Protein AF-A0A9E2H3A3-F1 (afdb_monomer_lite)

Radius of gyration: 26.62 Å; chains: 1; bounding box: 70×43×97 Å

Structure (mmCIF, 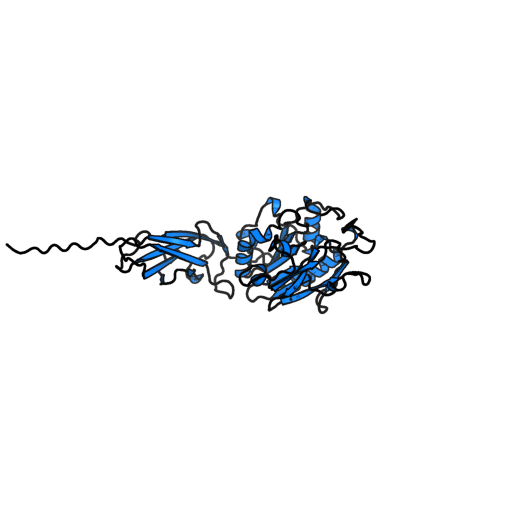N/CA/C/O backbone):
data_AF-A0A9E2H3A3-F1
#
_entry.id   AF-A0A9E2H3A3-F1
#
loop_
_atom_site.group_PDB
_atom_site.id
_atom_site.type_symbol
_atom_site.label_atom_id
_atom_site.label_alt_id
_atom_site.label_comp_id
_atom_site.label_asym_id
_atom_site.label_entity_id
_atom_site.label_seq_id
_atom_site.pdbx_PDB_ins_code
_atom_site.Cartn_x
_atom_site.Cartn_y
_atom_site.Cartn_z
_atom_site.occupancy
_atom_site.B_iso_or_equiv
_atom_site.auth_seq_id
_atom_site.auth_comp_id
_atom_site.auth_asym_id
_atom_site.auth_atom_id
_atom_site.pdbx_PDB_model_num
ATOM 1 N N . THR A 1 1 ? -41.551 23.724 68.682 1.00 58.66 1 THR A N 1
ATOM 2 C CA . THR A 1 1 ? -41.551 23.374 67.245 1.00 58.66 1 THR A CA 1
ATOM 3 C C . THR A 1 1 ? -40.224 22.714 66.940 1.00 58.66 1 THR A C 1
ATOM 5 O O . THR A 1 1 ? -39.229 23.248 67.422 1.00 58.66 1 THR A O 1
ATOM 8 N N . PRO A 1 2 ? -40.165 21.556 66.261 1.00 55.06 2 PRO A N 1
ATOM 9 C CA . PRO A 1 2 ? -38.883 20.964 65.890 1.00 55.06 2 PRO A CA 1
ATOM 10 C C . PRO A 1 2 ? -38.155 21.897 64.918 1.00 55.06 2 PRO A C 1
ATOM 12 O O . PRO A 1 2 ? -38.796 22.521 64.075 1.00 55.06 2 PRO A O 1
ATOM 15 N N . ALA A 1 3 ? -36.836 22.015 65.054 1.00 62.03 3 ALA A N 1
ATOM 16 C CA . ALA A 1 3 ? -36.015 22.723 64.082 1.00 62.03 3 ALA A CA 1
ATOM 17 C C . ALA A 1 3 ? -35.815 21.821 62.856 1.00 62.03 3 ALA A C 1
ATOM 19 O O . ALA A 1 3 ? -35.236 20.742 62.973 1.00 62.03 3 ALA A O 1
ATOM 20 N N . GLU A 1 4 ? -36.295 22.256 61.693 1.00 65.62 4 GLU A N 1
ATOM 21 C CA . GLU A 1 4 ? -35.996 21.610 60.415 1.00 65.62 4 GLU A CA 1
ATOM 22 C C . GLU A 1 4 ? -34.700 22.183 59.841 1.00 65.62 4 GLU A C 1
ATOM 24 O O . GLU A 1 4 ? -34.516 23.398 59.756 1.00 65.62 4 GLU A O 1
ATOM 29 N N . LYS A 1 5 ? -33.787 21.294 59.442 1.00 60.16 5 LYS A N 1
ATOM 30 C CA . LYS A 1 5 ? -32.571 21.649 58.712 1.00 60.16 5 LYS A CA 1
ATOM 31 C C . LYS A 1 5 ? -32.731 21.159 57.280 1.00 60.16 5 LYS A C 1
ATOM 33 O O . LYS A 1 5 ? -32.578 19.972 57.009 1.00 60.16 5 LYS A O 1
ATOM 38 N N . ILE A 1 6 ? -33.060 22.077 56.378 1.00 69.56 6 ILE A N 1
ATOM 39 C CA . ILE A 1 6 ? -33.132 21.797 54.944 1.00 69.56 6 ILE A CA 1
ATOM 40 C C . ILE A 1 6 ? -31.716 21.919 54.383 1.00 69.56 6 ILE A C 1
ATOM 42 O O . ILE A 1 6 ? -31.091 22.975 54.483 1.00 69.56 6 ILE A O 1
ATOM 46 N N . ILE A 1 7 ? -31.197 20.823 53.836 1.00 71.69 7 ILE A N 1
ATOM 47 C CA . ILE A 1 7 ? -29.903 20.785 53.153 1.00 71.69 7 ILE A CA 1
ATOM 48 C C . ILE A 1 7 ? -30.189 20.835 51.654 1.00 71.69 7 ILE A C 1
ATOM 50 O O . ILE A 1 7 ? -30.837 19.938 51.119 1.00 71.69 7 ILE A O 1
ATOM 54 N N . TYR A 1 8 ? -29.705 21.878 50.985 1.00 60.44 8 TYR A N 1
ATOM 55 C CA . TYR A 1 8 ? -29.682 21.950 49.528 1.00 60.44 8 TYR A CA 1
ATOM 56 C C . TYR A 1 8 ? -28.339 21.398 49.059 1.00 60.44 8 TYR A C 1
ATOM 58 O O . TYR A 1 8 ? -27.299 21.965 49.392 1.00 60.44 8 TYR A O 1
ATOM 66 N N . MET A 1 9 ? -28.354 20.290 48.320 1.00 63.44 9 MET A N 1
ATOM 67 C CA . MET A 1 9 ? -27.183 19.863 47.555 1.00 63.44 9 MET A CA 1
ATOM 68 C C . MET A 1 9 ? -27.337 20.361 46.115 1.00 63.44 9 MET A C 1
ATOM 70 O O . MET A 1 9 ? -28.462 20.334 45.601 1.00 63.44 9 MET A O 1
ATOM 74 N N . PRO A 1 10 ? -26.256 20.825 45.463 1.00 67.19 10 PRO A N 1
ATOM 75 C CA . PRO A 1 10 ? -26.275 21.070 44.028 1.00 67.19 10 PRO A CA 1
ATOM 76 C C . PRO A 1 10 ? -26.768 19.808 43.321 1.00 67.19 10 PRO A C 1
ATOM 78 O O . PRO A 1 10 ? -26.363 18.698 43.668 1.00 67.19 10 PRO A O 1
ATOM 81 N N . LYS A 1 11 ? -27.684 19.967 42.367 1.00 78.88 11 LYS A N 1
ATOM 82 C CA . LYS A 1 11 ? -28.089 18.855 41.512 1.00 78.88 11 LYS A CA 1
ATOM 83 C C . LYS A 1 11 ? -26.901 18.527 40.611 1.00 78.88 11 LYS A C 1
ATOM 85 O O . LYS A 1 11 ? -26.549 19.371 39.797 1.00 78.88 11 LYS A O 1
ATOM 90 N N . THR A 1 12 ? -26.334 17.339 40.770 1.00 84.06 12 THR A N 1
ATOM 91 C CA . THR A 1 12 ? -25.262 16.840 39.908 1.00 84.06 12 THR A CA 1
ATOM 92 C C . THR A 1 12 ? -25.829 16.384 38.562 1.00 84.06 12 THR A C 1
ATOM 94 O O . THR A 1 12 ? -26.993 15.956 38.470 1.00 84.06 12 THR A O 1
ATOM 97 N N . ILE A 1 13 ? -25.050 16.555 37.500 1.00 91.56 13 ILE A N 1
ATOM 98 C CA . ILE A 1 13 ? -25.448 16.332 36.109 1.00 91.56 13 ILE A CA 1
ATOM 99 C C . ILE A 1 13 ? -24.570 15.218 35.533 1.00 91.56 13 ILE A C 1
ATOM 101 O O . ILE A 1 13 ? -23.359 15.391 35.490 1.00 91.56 13 ILE A O 1
ATOM 105 N N . PRO A 1 14 ? -25.152 14.116 35.016 1.00 94.50 14 PRO A N 1
ATOM 106 C CA . PRO A 1 14 ? -24.357 13.067 34.388 1.00 94.50 14 PRO A CA 1
ATOM 107 C C . PRO A 1 14 ? -23.475 13.603 33.249 1.00 94.50 14 PRO A C 1
ATOM 109 O O . PRO A 1 14 ? -23.905 14.512 32.522 1.00 94.50 14 PRO A O 1
ATOM 112 N N . PRO A 1 15 ? -22.291 13.007 33.026 1.00 96.50 15 PRO A N 1
ATOM 113 C CA . PRO A 1 15 ? -21.436 13.392 31.916 1.00 96.50 15 PRO A CA 1
ATOM 114 C C . PRO A 1 15 ? -22.096 13.053 30.573 1.00 96.50 15 PRO A C 1
ATOM 116 O O . PRO A 1 15 ? -23.031 12.252 30.496 1.00 96.50 15 PRO A O 1
ATOM 119 N N . LYS A 1 16 ? -21.593 13.659 29.494 1.00 97.62 16 LYS A N 1
ATOM 120 C CA . LYS A 1 16 ? -21.984 13.334 28.116 1.00 97.62 16 LYS A CA 1
ATOM 121 C C . LYS A 1 16 ? -20.808 12.763 27.343 1.00 97.62 16 LYS A C 1
ATOM 123 O O . LYS A 1 16 ? -19.785 13.432 27.212 1.00 97.62 16 LYS A O 1
ATOM 128 N N . THR A 1 17 ? -21.002 11.574 26.793 1.00 98.25 17 THR A N 1
ATOM 129 C CA . THR A 1 17 ? -20.007 10.787 26.058 1.00 98.25 17 THR A CA 1
ATOM 130 C C . THR A 1 17 ? -20.126 11.003 24.549 1.00 98.25 17 THR A C 1
ATOM 132 O O . THR A 1 17 ? -21.221 11.221 24.033 1.00 98.25 17 THR A O 1
ATOM 135 N N . GLU A 1 18 ? -19.003 10.932 23.836 1.00 98.12 18 GLU A N 1
ATOM 136 C CA . GLU A 1 18 ? -18.929 10.968 22.374 1.00 98.12 18 GLU A CA 1
ATOM 137 C C . GLU A 1 18 ? -17.839 10.015 21.863 1.00 98.12 18 GLU A C 1
ATOM 139 O O . GLU A 1 18 ? -16.692 10.050 22.324 1.00 98.12 18 GLU A O 1
ATOM 144 N N . ILE A 1 19 ? -18.180 9.199 20.866 1.00 98.44 19 ILE A N 1
ATOM 145 C CA . ILE A 1 19 ? -17.238 8.385 20.103 1.00 98.44 19 ILE A CA 1
ATOM 146 C C . ILE A 1 19 ? -16.623 9.251 18.997 1.00 98.44 19 ILE A C 1
ATOM 148 O O . ILE A 1 19 ? -17.258 9.683 18.028 1.00 98.44 19 ILE A O 1
ATOM 152 N N . VAL A 1 20 ? -15.320 9.474 19.119 1.00 98.12 20 VAL A N 1
ATOM 153 C CA . VAL A 1 20 ? -14.526 10.215 18.140 1.00 98.12 20 VAL A CA 1
ATOM 154 C C . VAL A 1 20 ? -14.209 9.319 16.940 1.00 98.12 20 VAL A C 1
ATOM 156 O O . VAL A 1 20 ? -14.381 9.756 15.798 1.00 98.12 20 VAL A O 1
ATOM 159 N N . LYS A 1 21 ? -13.814 8.064 17.184 1.00 96.88 21 LYS A N 1
ATOM 160 C CA . LYS A 1 21 ? -13.508 7.034 16.177 1.00 96.88 21 LYS A CA 1
ATOM 161 C C . LYS A 1 21 ? -13.913 5.657 16.726 1.00 96.88 21 LYS A C 1
ATOM 163 O O . LYS A 1 21 ? -13.665 5.424 17.903 1.00 96.88 21 LYS A O 1
ATOM 168 N N . PRO A 1 22 ? -14.478 4.740 15.925 1.00 96.75 22 PRO A N 1
ATOM 169 C CA . PRO A 1 22 ? -14.818 4.866 14.505 1.00 96.75 22 PRO A CA 1
ATOM 170 C C . PRO A 1 22 ? -16.079 5.713 14.271 1.00 96.75 22 PRO A C 1
ATOM 172 O O . PRO A 1 22 ? -16.729 6.159 15.212 1.00 96.75 22 PRO A O 1
ATOM 175 N N . LYS A 1 23 ? -16.422 5.974 13.007 1.00 96.38 23 LYS A N 1
ATOM 176 C CA . LYS A 1 23 ? -17.684 6.611 12.601 1.00 96.38 23 LYS A CA 1
ATOM 177 C C . LYS A 1 23 ? -18.675 5.566 12.096 1.00 96.38 23 LYS A C 1
ATOM 179 O O . LYS A 1 23 ? -18.290 4.575 11.479 1.00 96.38 23 LYS A O 1
ATOM 184 N N . THR A 1 24 ? -19.963 5.819 12.318 1.00 96.44 24 THR A N 1
ATOM 185 C CA . THR A 1 24 ? -21.043 4.960 11.819 1.00 96.44 24 THR A CA 1
ATOM 186 C C . THR A 1 24 ? -20.955 4.773 10.303 1.00 96.44 24 THR A C 1
ATOM 188 O O . THR A 1 24 ? -20.823 5.743 9.558 1.00 96.44 24 THR A O 1
ATOM 191 N N . GLY A 1 25 ? -21.051 3.522 9.854 1.00 93.19 25 GLY A N 1
ATOM 192 C CA . GLY A 1 25 ? -20.963 3.118 8.452 1.00 93.19 25 GLY A CA 1
ATOM 193 C C . GLY A 1 25 ? -19.541 2.858 7.950 1.00 93.19 25 GLY A C 1
ATOM 194 O O . GLY A 1 25 ? -19.388 2.484 6.790 1.00 93.19 25 GLY A O 1
ATOM 195 N N . GLN A 1 26 ? -18.507 3.032 8.782 1.00 94.50 26 GLN A N 1
ATOM 196 C CA . GLN A 1 26 ? -17.143 2.678 8.390 1.00 94.50 26 GLN A CA 1
ATOM 197 C C . GLN A 1 26 ? -16.966 1.162 8.282 1.00 94.50 26 GLN A C 1
ATOM 199 O O . GLN A 1 26 ? -17.470 0.388 9.101 1.00 94.50 26 GLN A O 1
ATOM 204 N N . GLU A 1 27 ? -16.224 0.763 7.252 1.00 96.12 27 GLU A N 1
ATOM 205 C CA . GLU A 1 27 ? -15.852 -0.623 7.004 1.00 96.12 27 GLU A CA 1
ATOM 206 C C . GLU A 1 27 ? -14.388 -0.860 7.368 1.00 96.12 27 GLU A C 1
ATOM 208 O O . GLU A 1 27 ? -13.541 -0.006 7.094 1.00 96.12 27 GLU A O 1
ATOM 213 N N . TYR A 1 28 ? -14.103 -2.040 7.912 1.00 96.94 28 TYR A N 1
ATOM 214 C CA . TYR A 1 28 ? -12.769 -2.473 8.316 1.00 96.94 28 TYR A CA 1
ATOM 215 C C . TYR A 1 28 ? -12.499 -3.897 7.854 1.00 96.94 28 TYR A C 1
ATOM 217 O O . TYR A 1 28 ? -13.421 -4.716 7.782 1.00 96.94 28 TYR A O 1
ATOM 225 N N . PHE A 1 29 ? -11.238 -4.209 7.581 1.00 97.88 29 PHE A N 1
ATOM 226 C CA . PHE A 1 29 ? -10.792 -5.588 7.580 1.00 97.88 29 PHE A CA 1
ATOM 227 C C . PHE A 1 29 ? -10.632 -6.099 9.014 1.00 97.88 29 PHE A C 1
ATOM 229 O O . PHE A 1 29 ? -10.216 -5.370 9.915 1.00 97.88 29 PHE A O 1
ATOM 236 N N . ALA A 1 30 ? -10.973 -7.368 9.226 1.00 97.38 30 ALA A N 1
ATOM 237 C CA . ALA A 1 30 ? -10.835 -8.018 10.523 1.00 97.38 30 ALA A CA 1
ATOM 238 C C . ALA A 1 30 ? -10.337 -9.457 10.375 1.00 97.38 30 ALA A C 1
ATOM 240 O O . ALA A 1 30 ? -10.680 -10.146 9.414 1.00 97.38 30 ALA A O 1
ATOM 241 N N . ILE A 1 31 ? -9.562 -9.912 11.353 1.00 97.00 31 ILE A N 1
ATOM 242 C CA . ILE A 1 31 ? -9.114 -11.301 11.506 1.00 97.00 31 ILE A CA 1
ATOM 243 C C . ILE A 1 31 ? -9.459 -11.781 12.915 1.00 97.00 31 ILE A C 1
ATOM 245 O O . ILE A 1 31 ? -9.697 -10.981 13.811 1.00 97.00 31 ILE A O 1
ATOM 249 N N . ASP A 1 32 ? -9.542 -13.091 13.112 1.00 95.88 32 ASP A N 1
ATOM 250 C CA . ASP A 1 32 ? -10.004 -13.711 14.362 1.00 95.88 32 ASP A CA 1
ATOM 251 C C . ASP A 1 32 ? -8.926 -13.818 15.455 1.00 95.88 32 ASP A C 1
ATOM 253 O O . ASP A 1 32 ? -9.154 -14.426 16.500 1.00 95.88 32 ASP A O 1
ATOM 257 N N . HIS A 1 33 ? -7.761 -13.217 15.226 1.00 95.12 33 HIS A N 1
ATOM 258 C CA . HIS A 1 33 ? -6.626 -13.206 16.139 1.00 95.12 33 HIS A CA 1
ATOM 259 C C . HIS A 1 33 ? -5.861 -11.884 16.035 1.00 95.12 33 HIS A C 1
ATOM 261 O O . HIS A 1 33 ? -5.910 -11.206 15.014 1.00 95.12 33 HIS A O 1
ATOM 267 N N . ILE A 1 34 ? -5.126 -11.534 17.089 1.00 96.19 34 ILE A N 1
ATOM 268 C CA . ILE A 1 34 ? -4.199 -10.396 17.083 1.00 96.19 34 ILE A CA 1
ATOM 269 C C . ILE A 1 34 ? -2.922 -10.782 16.322 1.00 96.19 34 ILE A C 1
ATOM 271 O O . ILE A 1 34 ? -2.428 -11.905 16.458 1.00 96.19 34 ILE A O 1
ATOM 275 N N . SER A 1 35 ? -2.379 -9.844 15.552 1.00 95.00 35 SER A N 1
ATOM 276 C CA . SER A 1 35 ? -1.090 -9.945 14.863 1.00 95.00 35 SER A CA 1
ATOM 277 C C . SER A 1 35 ? -0.186 -8.767 15.236 1.00 95.00 35 SER A C 1
ATOM 279 O O . SER A 1 35 ? -0.618 -7.833 15.908 1.00 95.00 35 SER A O 1
ATOM 281 N N . ASP A 1 36 ? 1.061 -8.773 14.758 1.00 92.06 36 ASP A N 1
ATOM 282 C CA . ASP A 1 36 ? 1.990 -7.646 14.948 1.00 92.06 36 ASP A CA 1
ATOM 283 C C . ASP A 1 36 ? 1.473 -6.326 14.339 1.00 92.06 36 ASP A C 1
ATOM 285 O O . ASP A 1 36 ? 1.966 -5.255 14.685 1.00 92.06 36 ASP A O 1
ATOM 289 N N . TRP A 1 37 ? 0.518 -6.402 13.405 1.00 94.44 37 TRP A N 1
ATOM 290 C CA . TRP A 1 37 ? -0.011 -5.258 12.652 1.00 94.44 37 TRP A CA 1
ATOM 291 C C . TRP A 1 37 ? -1.512 -5.029 12.851 1.00 94.44 37 TRP A C 1
ATOM 293 O O . TRP A 1 37 ? -2.062 -4.056 12.333 1.00 94.44 37 TRP A O 1
ATOM 303 N N . TRP A 1 38 ? -2.193 -5.907 13.587 1.00 95.81 38 TRP A N 1
ATOM 304 C CA . TRP A 1 38 ? -3.629 -5.823 13.809 1.00 95.81 38 TRP A CA 1
ATOM 305 C C . TRP A 1 38 ? -3.970 -6.234 15.242 1.00 95.81 38 TRP A C 1
ATOM 307 O O . TRP A 1 38 ? -3.911 -7.406 15.604 1.00 95.81 38 TRP A O 1
ATOM 317 N N . GLU A 1 39 ? -4.349 -5.250 16.056 1.00 95.62 39 GLU A N 1
ATOM 318 C CA . GLU A 1 39 ? -4.745 -5.434 17.462 1.00 95.62 39 GLU A CA 1
ATOM 319 C C . GLU A 1 39 ? -6.270 -5.429 17.655 1.00 95.62 39 GLU A C 1
ATOM 321 O O . GLU A 1 39 ? -6.770 -5.620 18.764 1.00 95.62 39 GLU A O 1
ATOM 326 N N . GLY A 1 40 ? -7.017 -5.201 16.573 1.00 95.75 40 GLY A N 1
ATOM 327 C CA . GLY A 1 40 ? -8.454 -4.978 16.601 1.00 95.75 40 GLY A CA 1
ATOM 328 C C . GLY A 1 40 ? -8.844 -3.578 16.141 1.00 95.75 40 GLY A C 1
ATOM 329 O O . GLY A 1 40 ? -8.097 -2.894 15.438 1.00 95.75 40 GLY A O 1
ATOM 330 N N . ILE A 1 41 ? -10.041 -3.141 16.530 1.00 96.56 41 ILE A N 1
ATOM 331 C CA . ILE A 1 41 ? -10.550 -1.818 16.155 1.00 96.56 41 ILE A CA 1
ATOM 332 C C . ILE A 1 41 ? -10.130 -0.774 17.174 1.00 96.56 41 ILE A C 1
ATOM 334 O O . ILE A 1 41 ? -10.491 -0.861 18.346 1.00 96.56 41 ILE A O 1
ATOM 338 N N . GLU A 1 42 ? -9.433 0.253 16.693 1.00 97.00 42 GLU A N 1
ATOM 339 C CA . GLU A 1 42 ? -9.163 1.455 17.472 1.00 97.00 42 GLU A CA 1
ATOM 340 C C . GLU A 1 42 ? -10.471 2.201 17.765 1.00 97.00 42 GLU A C 1
ATOM 342 O O . GLU A 1 42 ? -11.163 2.690 16.863 1.00 97.00 42 GLU A O 1
ATOM 347 N N . LEU A 1 43 ? -10.782 2.304 19.049 1.00 98.06 43 LEU A N 1
ATOM 348 C CA . LEU A 1 43 ? -11.901 3.037 19.599 1.00 98.06 43 LEU A CA 1
ATOM 349 C C . LEU A 1 43 ? -11.347 4.247 20.367 1.00 98.06 43 LEU A C 1
ATOM 351 O O . LEU A 1 43 ? -10.642 4.098 21.364 1.00 98.06 43 LEU A O 1
ATOM 355 N N . VAL A 1 44 ? -11.698 5.444 19.901 1.00 98.44 44 VAL A N 1
ATOM 356 C CA . VAL A 1 44 ? -11.353 6.729 20.517 1.00 98.44 44 VAL A CA 1
ATOM 357 C C . VAL A 1 44 ? -12.635 7.413 20.961 1.00 98.44 44 VAL A C 1
ATOM 359 O O . VAL A 1 44 ? -13.558 7.589 20.161 1.00 98.44 44 VAL A O 1
ATOM 362 N N . PHE A 1 45 ? -12.693 7.849 22.211 1.00 97.94 45 PHE A N 1
ATOM 363 C CA . PHE A 1 45 ? -13.856 8.530 22.776 1.00 97.94 45 PHE A CA 1
ATOM 364 C C . PHE A 1 45 ? -13.447 9.622 23.755 1.00 97.94 45 PHE A C 1
ATOM 366 O O . PHE A 1 45 ? -12.318 9.693 24.234 1.00 97.94 45 PHE A O 1
ATOM 373 N N . SER A 1 46 ? -14.396 10.499 24.046 1.00 97.88 46 SER A N 1
ATOM 374 C CA . SER A 1 46 ? -14.250 11.558 25.035 1.00 97.88 46 SER A CA 1
ATOM 375 C C . SER A 1 46 ? -15.570 11.766 25.760 1.00 97.88 46 SER A C 1
ATOM 377 O O . SER A 1 46 ? -16.618 11.301 25.310 1.00 97.88 46 SER A O 1
ATOM 379 N N . ALA A 1 47 ? -15.532 12.461 26.889 1.00 97.38 47 ALA A N 1
ATOM 380 C CA . ALA A 1 47 ? -16.739 12.901 27.557 1.00 97.38 47 ALA A CA 1
ATOM 381 C C . ALA A 1 47 ? -16.537 14.268 28.200 1.00 97.38 47 ALA A C 1
ATOM 383 O O . ALA A 1 47 ? -15.413 14.726 28.419 1.00 97.38 47 ALA A O 1
ATOM 384 N N . LYS A 1 48 ? -17.656 14.921 28.498 1.00 96.69 48 LYS A N 1
ATOM 385 C CA . LYS A 1 48 ? -17.692 16.205 29.182 1.00 96.69 48 LYS A CA 1
ATOM 386 C C . LYS A 1 48 ? -18.597 16.129 30.401 1.00 96.69 48 LYS A C 1
ATOM 388 O O . LYS A 1 48 ? -19.753 15.730 30.285 1.00 96.69 48 LYS A O 1
ATOM 393 N N . ASP A 1 49 ? -18.059 16.578 31.525 1.00 94.38 49 ASP A N 1
ATOM 394 C CA . ASP A 1 49 ? -18.804 16.868 32.743 1.00 94.38 49 ASP A CA 1
ATOM 395 C C . ASP A 1 49 ? -19.339 18.315 32.697 1.00 94.38 49 ASP A C 1
ATOM 397 O O . ASP A 1 49 ? -18.713 19.208 32.107 1.00 94.38 49 ASP A O 1
ATOM 401 N N . PHE A 1 50 ? -20.527 18.538 33.253 1.00 92.56 50 PHE A N 1
ATOM 402 C CA . PHE A 1 50 ? -21.208 19.835 33.269 1.00 92.56 50 PHE A CA 1
ATOM 403 C C . PHE A 1 50 ? -21.333 20.440 34.669 1.00 92.56 50 PHE A C 1
ATOM 405 O O . PHE A 1 50 ? -21.790 21.581 34.779 1.00 92.56 50 PHE A O 1
ATOM 412 N N . ASP A 1 51 ? -20.921 19.718 35.707 1.00 89.19 51 ASP A N 1
ATOM 413 C CA . ASP A 1 51 ? -20.887 20.210 37.072 1.00 89.19 51 ASP A CA 1
ATOM 414 C C . ASP A 1 51 ? -19.694 21.157 37.284 1.00 89.19 51 ASP A C 1
ATOM 416 O O . ASP A 1 51 ? -18.635 21.060 36.655 1.00 89.19 51 ASP A O 1
ATOM 420 N N . GLU A 1 52 ? -19.859 22.126 38.186 1.00 86.75 52 GLU A N 1
ATOM 421 C CA . GLU A 1 52 ? -18.774 23.035 38.554 1.00 86.75 52 GLU A CA 1
ATOM 422 C C . GLU A 1 52 ? -17.677 22.261 39.301 1.00 86.75 52 GLU A C 1
ATOM 424 O O . GLU A 1 52 ? -17.897 21.756 40.401 1.00 86.75 52 GLU A O 1
ATOM 429 N N . GLY A 1 53 ? -16.490 22.156 38.695 1.00 85.56 53 GLY A N 1
ATOM 430 C CA . GLY A 1 53 ? -15.409 21.305 39.210 1.00 85.56 53 GLY A CA 1
ATOM 431 C C . GLY A 1 53 ? -15.618 19.807 38.954 1.00 85.56 53 GLY A C 1
ATOM 432 O O . GLY A 1 53 ? -14.908 18.991 39.544 1.00 85.56 53 GLY A O 1
ATOM 433 N N . GLY A 1 54 ? -16.580 19.451 38.098 1.00 89.12 54 GLY A N 1
ATOM 434 C CA . GLY A 1 54 ? -16.815 18.085 37.649 1.00 89.12 54 GLY A CA 1
ATOM 435 C C . GLY A 1 54 ? -15.660 17.544 36.805 1.00 89.12 54 GLY A C 1
ATOM 436 O O . GLY A 1 54 ? -14.973 18.282 36.091 1.00 89.12 54 GLY A O 1
ATOM 437 N N . GLU A 1 55 ? -15.435 16.240 36.908 1.00 94.38 55 GLU A N 1
ATOM 438 C CA . GLU A 1 55 ? -14.384 15.522 36.193 1.00 94.38 55 GLU A CA 1
ATOM 439 C C . GLU A 1 55 ? -14.907 14.149 35.778 1.00 94.38 55 GLU A C 1
ATOM 441 O O . GLU A 1 55 ? -15.447 13.404 36.597 1.00 94.38 55 GLU A O 1
ATOM 446 N N . VAL A 1 56 ? -14.671 13.780 34.517 1.00 96.62 56 VAL A N 1
ATOM 447 C CA . VAL A 1 56 ? -14.882 12.408 34.051 1.00 96.62 56 VAL A CA 1
ATOM 448 C C . VAL A 1 56 ? -13.733 11.544 34.555 1.00 96.62 56 VAL A C 1
ATOM 450 O O . VAL A 1 56 ? -12.587 11.742 34.159 1.00 96.62 56 VAL A O 1
ATOM 453 N N . ILE A 1 57 ? -14.043 10.567 35.405 1.00 96.81 57 ILE A N 1
ATOM 454 C CA . ILE A 1 57 ? -13.033 9.727 36.065 1.00 96.81 57 ILE A CA 1
ATOM 455 C C . ILE A 1 57 ? -12.854 8.362 35.400 1.00 96.81 57 ILE A C 1
ATOM 457 O O . ILE A 1 57 ? -11.856 7.684 35.656 1.00 96.81 57 ILE A O 1
ATOM 461 N N . GLU A 1 58 ? -13.832 7.919 34.605 1.00 97.50 58 GLU A N 1
ATOM 462 C CA . GLU A 1 58 ? -13.815 6.597 33.980 1.00 97.50 58 GLU A CA 1
ATOM 463 C C . GLU A 1 58 ? -14.758 6.513 32.774 1.00 97.50 58 GLU A C 1
ATOM 465 O O . GLU A 1 58 ? -15.778 7.203 32.702 1.00 97.50 58 GLU A O 1
ATOM 470 N N . TYR A 1 59 ? -14.442 5.603 31.860 1.00 98.38 59 TYR A N 1
ATOM 471 C CA . TYR A 1 59 ? -15.228 5.264 30.681 1.00 98.38 59 TYR A CA 1
ATOM 472 C C . TYR A 1 59 ? -15.559 3.776 30.689 1.00 98.38 59 TYR A C 1
ATOM 474 O O . TYR A 1 59 ? -14.854 2.982 31.310 1.00 98.38 59 TYR A O 1
ATOM 482 N N . ALA A 1 60 ? -16.600 3.377 29.967 1.00 98.12 60 ALA A N 1
ATOM 483 C CA . ALA A 1 60 ? -16.836 1.976 29.664 1.00 98.12 60 ALA A CA 1
ATOM 484 C C . ALA A 1 60 ? -17.257 1.795 28.216 1.00 98.12 60 ALA A C 1
ATOM 486 O O . ALA A 1 60 ? -18.034 2.590 27.693 1.00 98.12 60 ALA A O 1
ATOM 487 N N . TRP A 1 61 ? -16.797 0.718 27.591 1.00 98.25 61 TRP A N 1
ATOM 488 C CA . TRP A 1 61 ? -17.206 0.337 26.245 1.00 98.25 61 TRP A CA 1
ATOM 489 C C . TRP A 1 61 ? -17.820 -1.063 26.222 1.00 98.25 61 TRP A C 1
ATOM 491 O O . TRP A 1 61 ? -17.586 -1.885 27.108 1.00 98.25 61 TRP A O 1
ATOM 501 N N . SER A 1 62 ? -18.662 -1.318 25.228 1.00 97.81 62 SER A N 1
ATOM 502 C CA . SER A 1 62 ? -19.354 -2.591 25.019 1.00 97.81 62 SER A CA 1
ATOM 503 C C . SER A 1 62 ? -19.576 -2.798 23.526 1.00 97.81 62 SER A C 1
ATOM 505 O O . SER A 1 62 ? -19.817 -1.838 22.791 1.00 97.81 62 SER A O 1
ATOM 507 N N . VAL A 1 63 ? -19.518 -4.049 23.083 1.00 97.44 63 VAL A N 1
ATOM 508 C CA . VAL A 1 63 ? -19.740 -4.442 21.691 1.00 97.44 63 VAL A CA 1
ATOM 509 C C . VAL A 1 63 ? -20.916 -5.408 21.639 1.00 97.44 63 VAL A C 1
ATOM 511 O O . VAL A 1 63 ? -21.069 -6.225 22.532 1.00 97.44 63 VAL A O 1
ATOM 514 N N . ASP A 1 64 ? -21.793 -5.296 20.643 1.00 96.00 64 ASP A N 1
ATOM 515 C CA . ASP A 1 64 ? -22.870 -6.264 20.359 1.00 96.00 64 ASP A CA 1
ATOM 516 C C . ASP A 1 64 ? -23.730 -6.672 21.568 1.00 96.00 64 ASP A C 1
ATOM 518 O O . ASP A 1 64 ? -24.197 -7.801 21.681 1.00 96.00 64 ASP A O 1
ATOM 522 N N . GLN A 1 65 ? -23.974 -5.730 22.479 1.00 90.38 65 GLN A N 1
ATOM 523 C CA . GLN A 1 65 ? -24.747 -5.966 23.702 1.00 90.38 65 GLN A CA 1
ATOM 524 C C . GLN A 1 65 ? -24.077 -6.868 24.753 1.00 90.38 65 GLN A C 1
ATOM 526 O O . GLN A 1 65 ? -24.759 -7.352 25.655 1.00 90.38 65 GLN A O 1
ATOM 531 N N . THR A 1 66 ? -22.753 -7.023 24.708 1.00 92.69 66 THR A N 1
ATOM 532 C CA . THR A 1 66 ? -21.969 -7.683 25.763 1.00 92.69 66 THR A CA 1
ATOM 533 C C . THR A 1 66 ? -21.828 -6.815 27.016 1.00 92.69 66 THR A C 1
ATOM 535 O O . THR A 1 66 ? -22.194 -5.634 27.031 1.00 92.69 66 THR A O 1
ATOM 538 N N . ASP A 1 67 ? -21.218 -7.387 28.056 1.00 94.56 67 ASP A N 1
ATOM 539 C CA . ASP A 1 67 ? -20.847 -6.676 29.278 1.00 94.56 67 ASP A CA 1
ATOM 540 C C . ASP A 1 67 ? -19.965 -5.447 29.004 1.00 94.56 67 ASP A C 1
ATOM 542 O O . ASP A 1 67 ? -19.188 -5.404 28.045 1.00 94.56 67 ASP A O 1
ATOM 546 N N . TRP A 1 68 ? -20.097 -4.448 29.879 1.00 97.00 68 TRP A N 1
ATOM 547 C CA . TRP A 1 68 ? -19.295 -3.230 29.861 1.00 97.00 68 TRP A CA 1
ATOM 548 C C . TRP A 1 68 ? -17.878 -3.490 30.372 1.00 97.00 68 TRP A C 1
ATOM 550 O O . TRP A 1 68 ? -17.687 -4.043 31.457 1.00 97.00 68 TRP A O 1
ATOM 560 N N . VAL A 1 69 ? -16.888 -3.014 29.625 1.00 97.69 69 VAL A N 1
ATOM 561 C CA . VAL A 1 69 ? -15.477 -3.018 30.009 1.00 97.69 69 VAL A CA 1
ATOM 562 C C . VAL A 1 69 ? -15.086 -1.605 30.423 1.00 97.69 69 VAL A C 1
ATOM 564 O O . VAL A 1 69 ? -15.085 -0.701 29.591 1.00 97.69 69 VAL A O 1
ATOM 567 N N . TRP A 1 70 ? -14.774 -1.414 31.706 1.00 97.50 70 TRP A N 1
ATOM 568 C CA . TRP A 1 70 ? -14.370 -0.118 32.257 1.00 97.50 70 TRP A CA 1
ATOM 569 C C . TRP A 1 70 ? -12.881 0.160 32.023 1.00 97.50 70 TRP A C 1
ATOM 571 O O . TRP A 1 70 ? -12.048 -0.740 32.134 1.00 97.50 70 TRP A O 1
ATOM 581 N N . THR A 1 71 ? -12.547 1.409 31.710 1.00 97.81 71 THR A N 1
ATOM 582 C CA . THR A 1 71 ? -11.181 1.886 31.480 1.00 97.81 71 THR A CA 1
ATOM 583 C C . THR A 1 71 ? -11.040 3.362 31.854 1.00 97.81 71 THR A C 1
ATOM 585 O O . THR A 1 71 ? -12.012 4.117 31.874 1.00 97.81 71 THR A O 1
ATOM 588 N N . LYS A 1 72 ? -9.808 3.787 32.136 1.00 96.88 72 LYS A N 1
ATOM 589 C CA . LYS A 1 72 ? -9.447 5.206 32.284 1.00 96.88 72 LYS A CA 1
ATOM 590 C C . LYS A 1 72 ? -8.872 5.805 31.004 1.00 96.88 72 LYS A C 1
ATOM 592 O O . LYS A 1 72 ? -8.754 7.024 30.908 1.00 96.88 72 LYS A O 1
ATOM 597 N N . ASP A 1 73 ? -8.519 4.959 30.045 1.00 97.25 73 ASP A N 1
ATOM 598 C CA . ASP A 1 73 ? -7.973 5.385 28.766 1.00 97.25 73 ASP A CA 1
ATOM 599 C C . ASP A 1 73 ? -9.085 5.908 27.855 1.00 97.25 73 ASP A C 1
ATOM 601 O O . ASP A 1 73 ? -10.232 5.468 27.922 1.00 97.25 73 ASP A O 1
ATOM 605 N N . THR A 1 74 ? -8.730 6.843 26.978 1.00 96.94 74 THR A N 1
ATOM 606 C CA . THR A 1 74 ? -9.624 7.422 25.956 1.00 96.94 74 THR A CA 1
ATOM 607 C C . THR A 1 74 ? -9.385 6.843 24.563 1.00 96.94 74 THR A C 1
ATOM 609 O O . THR A 1 74 ? -10.110 7.163 23.621 1.00 96.94 74 THR A O 1
ATOM 612 N N . VAL A 1 75 ? -8.370 5.984 24.446 1.00 98.06 75 VAL A N 1
ATOM 613 C CA . VAL A 1 75 ? -8.004 5.231 23.249 1.00 98.06 75 VAL A CA 1
ATOM 614 C C . VAL A 1 75 ? -7.807 3.784 23.668 1.00 98.06 75 VAL A C 1
ATOM 616 O O . VAL A 1 75 ? -6.994 3.500 24.547 1.00 98.06 75 VAL A O 1
ATOM 619 N N . VAL A 1 76 ? -8.553 2.873 23.053 1.00 97.69 76 VAL A N 1
ATOM 620 C CA . VAL A 1 76 ? -8.426 1.428 23.275 1.00 97.69 76 VAL A CA 1
ATOM 621 C C . VAL A 1 76 ? -8.498 0.686 21.947 1.00 97.69 76 VAL A C 1
ATOM 623 O O . VAL A 1 76 ? -9.140 1.150 21.007 1.00 97.69 76 VAL A O 1
ATOM 626 N N . PHE A 1 77 ? -7.894 -0.496 21.887 1.00 97.44 77 PHE A N 1
ATOM 627 C CA . PHE A 1 77 ? -8.109 -1.443 20.797 1.00 97.44 77 PHE A CA 1
ATOM 628 C C . PHE A 1 77 ? -9.084 -2.520 21.264 1.00 97.44 77 PHE A C 1
ATOM 630 O O . PHE A 1 77 ? -8.887 -3.128 22.317 1.00 97.44 77 PHE A O 1
ATOM 637 N N . ILE A 1 78 ? -10.166 -2.720 20.509 1.00 97.31 78 ILE A N 1
ATOM 638 C CA . ILE A 1 78 ? -11.143 -3.776 20.775 1.00 97.31 78 ILE A CA 1
ATOM 639 C C . ILE A 1 78 ? -10.706 -5.029 20.010 1.00 97.31 78 ILE A C 1
ATOM 641 O O . ILE A 1 78 ? -10.825 -5.034 18.779 1.00 97.31 78 ILE A O 1
ATOM 645 N N . PRO A 1 79 ? -10.239 -6.082 20.699 1.00 96.56 79 PRO A N 1
ATOM 646 C CA . PRO A 1 79 ? -9.733 -7.280 20.043 1.00 96.56 79 PRO A CA 1
ATOM 647 C C . PRO A 1 79 ? -10.889 -8.155 19.508 1.00 96.56 79 PRO A C 1
ATOM 649 O O . PRO A 1 79 ? -12.037 -8.010 19.953 1.00 96.56 79 PRO A O 1
ATOM 652 N N . PRO A 1 80 ? -10.631 -9.051 18.537 1.00 96.25 80 PRO A N 1
ATOM 653 C CA . PRO A 1 80 ? -11.666 -9.768 17.782 1.00 96.25 80 PRO A CA 1
ATOM 654 C C . PRO A 1 80 ? -12.578 -10.623 18.656 1.00 96.25 80 PRO A C 1
ATOM 656 O O . PRO A 1 80 ? -13.773 -10.720 18.389 1.00 96.25 80 PRO A O 1
ATOM 659 N N . GLU A 1 81 ? -12.053 -11.212 19.729 1.00 95.56 81 GLU A N 1
ATOM 660 C CA . GLU A 1 81 ? -12.800 -12.084 20.637 1.00 95.56 81 GLU A CA 1
ATOM 661 C C . GLU A 1 81 ? -13.908 -11.363 21.419 1.00 95.56 81 GLU A C 1
ATOM 663 O O . GLU A 1 81 ? -14.709 -12.009 22.096 1.00 95.56 81 GLU A O 1
ATOM 668 N N . LYS A 1 82 ? -13.954 -10.027 21.359 1.00 96.56 82 LYS A N 1
ATOM 669 C CA . LYS A 1 82 ? -15.018 -9.211 21.959 1.00 96.56 82 LYS A CA 1
ATOM 670 C C . LYS A 1 82 ? -16.220 -9.031 21.041 1.00 96.56 82 LYS A C 1
ATOM 672 O O . LYS A 1 82 ? -17.278 -8.638 21.526 1.00 96.56 82 LYS A O 1
ATOM 677 N N . PHE A 1 83 ? -16.067 -9.304 19.750 1.00 96.75 83 PHE A N 1
ATOM 678 C CA . PHE A 1 83 ? -17.147 -9.219 18.778 1.00 96.75 83 PHE A CA 1
ATOM 679 C C . PHE A 1 83 ? -17.938 -10.525 18.742 1.00 96.75 83 PHE A C 1
ATOM 681 O O . PHE A 1 83 ? -17.395 -11.618 18.926 1.00 96.75 83 PHE A O 1
ATOM 688 N N . SER A 1 84 ? -19.244 -10.417 18.510 1.00 95.38 84 SER A N 1
ATOM 689 C CA . SER A 1 84 ? -20.096 -11.598 18.385 1.00 95.38 84 SER A CA 1
ATOM 690 C C . SER A 1 84 ? -19.746 -12.407 17.137 1.00 95.38 84 SER A C 1
ATOM 692 O O . SER A 1 84 ? -19.283 -11.871 16.135 1.00 95.38 84 SER A O 1
ATOM 694 N N . SER A 1 85 ? -20.006 -13.715 17.177 1.00 94.12 85 SER A N 1
ATOM 695 C CA . SER A 1 85 ? -19.876 -14.570 15.995 1.00 94.12 85 SER A CA 1
ATOM 696 C C . SER A 1 85 ? -21.128 -14.463 15.105 1.00 94.12 85 SER A C 1
ATOM 698 O O . SER A 1 85 ? -22.241 -14.527 15.637 1.00 94.12 85 SER A O 1
ATOM 700 N N . PRO A 1 86 ? -20.988 -14.371 13.768 1.00 95.75 86 PRO A N 1
ATOM 701 C CA . PRO A 1 86 ? -19.731 -14.309 13.018 1.00 95.75 86 PRO A CA 1
ATOM 702 C C . PRO A 1 86 ? -19.041 -12.939 13.126 1.00 95.75 86 PRO A C 1
ATOM 704 O O . PRO A 1 86 ? -19.713 -11.917 13.153 1.00 95.75 86 PRO A O 1
ATOM 707 N N . LEU A 1 87 ? -17.700 -12.931 13.085 1.00 96.44 87 LEU A N 1
ATOM 708 C CA . LEU A 1 87 ? -16.893 -11.696 13.081 1.00 96.44 87 LEU A CA 1
ATOM 709 C C . LEU A 1 87 ? -17.105 -10.845 11.817 1.00 96.44 87 LEU A C 1
ATOM 711 O O . LEU A 1 87 ? -16.806 -9.663 11.795 1.00 96.44 87 LEU A O 1
ATOM 715 N N . SER A 1 88 ? -17.570 -11.448 10.723 1.00 96.75 88 SER A N 1
ATOM 716 C CA . SER A 1 88 ? -17.923 -10.690 9.521 1.00 96.75 88 SER A CA 1
ATOM 717 C C . SER A 1 88 ? -19.338 -10.134 9.636 1.00 96.75 88 SER A C 1
ATOM 719 O O . SER A 1 88 ? -20.240 -10.816 10.121 1.00 96.75 88 SER A O 1
ATOM 721 N N . GLY A 1 89 ? -19.556 -8.934 9.103 1.00 96.50 89 GLY A N 1
ATOM 722 C CA . GLY A 1 89 ? -20.858 -8.280 9.129 1.00 96.50 89 GLY A CA 1
ATOM 723 C C . GLY A 1 89 ? -20.871 -7.048 10.017 1.00 96.50 89 GLY A C 1
ATOM 724 O O . GLY A 1 89 ? -19.882 -6.331 10.111 1.00 96.50 89 GLY A O 1
ATOM 725 N N . THR A 1 90 ? -22.034 -6.732 10.568 1.00 97.62 90 THR A N 1
ATOM 726 C CA . THR A 1 90 ? -22.269 -5.467 11.262 1.00 97.62 90 THR A CA 1
ATOM 727 C C . THR A 1 90 ? -22.143 -5.636 12.767 1.00 97.62 90 THR A C 1
ATOM 729 O O . THR A 1 90 ? -22.795 -6.509 13.332 1.00 97.62 90 THR A O 1
ATOM 732 N N . HIS A 1 91 ? -21.386 -4.741 13.400 1.00 98.12 91 HIS A N 1
ATOM 733 C CA . HIS A 1 91 ? -21.188 -4.704 14.846 1.00 98.12 91 HIS A CA 1
ATOM 734 C C . HIS A 1 91 ? -21.545 -3.335 15.413 1.00 98.12 91 HIS A C 1
ATOM 736 O O . HIS A 1 91 ? -21.369 -2.303 14.753 1.00 98.12 91 HIS A O 1
ATOM 742 N N . VAL A 1 92 ? -22.050 -3.321 16.645 1.00 98.31 92 VAL A N 1
ATOM 743 C CA . VAL A 1 92 ? -22.429 -2.089 17.347 1.00 98.31 92 VAL A CA 1
ATOM 744 C C . VAL A 1 92 ? -21.495 -1.878 18.524 1.00 98.31 92 VAL A C 1
ATOM 746 O O . VAL A 1 92 ? -21.507 -2.660 19.472 1.00 98.31 92 VAL A O 1
ATOM 749 N N . ILE A 1 93 ? -20.726 -0.794 18.485 1.00 98.44 93 ILE A N 1
ATOM 750 C CA . ILE A 1 93 ? -19.846 -0.375 19.578 1.00 98.44 93 ILE A CA 1
ATOM 751 C C . ILE A 1 93 ? -20.551 0.735 20.349 1.00 98.44 93 ILE A C 1
ATOM 753 O O . ILE A 1 93 ? -21.105 1.656 19.750 1.00 98.44 93 ILE A O 1
ATOM 757 N N . ARG A 1 94 ? -20.546 0.649 21.676 1.00 98.31 94 ARG A N 1
ATOM 758 C CA . ARG A 1 94 ? -21.175 1.616 22.581 1.00 98.31 94 ARG A CA 1
ATOM 759 C C . ARG A 1 94 ? -20.170 2.084 23.614 1.00 98.31 94 ARG A C 1
ATOM 761 O O . ARG A 1 94 ? -19.352 1.280 24.060 1.00 98.31 94 ARG A O 1
ATOM 768 N N . VAL A 1 95 ? -20.272 3.344 24.024 1.00 98.44 95 VAL A N 1
ATOM 769 C CA . VAL A 1 95 ? -19.440 3.932 25.079 1.00 98.44 95 VAL A CA 1
ATOM 770 C C . VAL A 1 95 ? -20.304 4.751 26.033 1.00 98.44 95 VAL A C 1
ATOM 772 O O . VAL A 1 95 ? -21.186 5.489 25.603 1.00 98.44 95 VAL A O 1
ATOM 775 N N . ILE A 1 96 ? -20.028 4.627 27.326 1.00 98.31 96 ILE A N 1
ATOM 776 C CA . ILE A 1 96 ? -20.565 5.464 28.405 1.00 98.31 96 ILE A CA 1
ATOM 777 C C . ILE A 1 96 ? -19.409 6.030 29.234 1.00 98.31 96 ILE A C 1
ATOM 779 O O . ILE A 1 96 ? -18.277 5.548 29.160 1.00 98.31 96 ILE A O 1
ATOM 783 N N . SER A 1 97 ? -19.696 7.034 30.056 1.00 98.19 97 SER A N 1
ATOM 784 C CA . SER A 1 97 ? -18.730 7.642 30.971 1.00 98.19 97 SER A CA 1
ATOM 785 C C . SER A 1 97 ? -19.311 7.819 32.368 1.00 98.19 97 SER A C 1
ATOM 787 O O . SER A 1 97 ? -20.528 7.761 32.565 1.00 98.19 97 SER A O 1
ATOM 789 N N . LYS A 1 98 ? -18.421 7.990 33.346 1.00 97.62 98 LYS A N 1
ATOM 790 C CA . LYS A 1 98 ? -18.744 8.192 34.756 1.00 97.62 98 LYS A CA 1
ATOM 791 C C . LYS A 1 98 ? -17.939 9.352 35.329 1.00 97.62 98 LYS A C 1
ATOM 793 O O . LYS A 1 98 ? -16.729 9.436 35.107 1.00 97.62 98 LYS A O 1
ATOM 798 N N . ASP A 1 99 ? -18.609 10.213 36.082 1.00 95.94 99 ASP A N 1
ATOM 799 C CA . ASP A 1 99 ? -17.997 11.376 36.727 1.00 95.94 99 ASP A CA 1
ATOM 800 C C . ASP A 1 99 ? -17.510 11.112 38.164 1.00 95.94 99 ASP A C 1
ATOM 802 O O . ASP A 1 99 ? -17.703 10.034 38.741 1.00 95.94 99 ASP A O 1
ATOM 806 N N . ASN A 1 100 ? -16.865 12.120 38.752 1.00 94.00 100 ASN A N 1
ATOM 807 C CA . ASN A 1 100 ? -16.359 12.123 40.125 1.00 94.00 100 ASN A CA 1
ATOM 808 C C . ASN A 1 100 ? -17.458 12.123 41.211 1.00 94.00 100 ASN A C 1
ATOM 810 O O . ASN A 1 100 ? -17.145 11.944 42.391 1.00 94.00 100 ASN A O 1
ATOM 814 N N . THR A 1 101 ? -18.732 12.250 40.829 1.00 91.75 101 THR A N 1
ATOM 815 C CA . THR A 1 101 ? -19.912 12.072 41.690 1.00 91.75 101 THR A CA 1
ATOM 816 C C . THR A 1 101 ? -20.558 10.690 41.531 1.00 91.75 101 THR A C 1
ATOM 818 O O . THR A 1 101 ? -21.546 10.384 42.203 1.00 91.75 101 THR A O 1
ATOM 821 N N . PHE A 1 102 ? -19.950 9.821 40.713 1.00 93.12 102 PHE A N 1
ATOM 822 C CA . PHE A 1 102 ? -20.403 8.478 40.352 1.00 93.12 102 PHE A CA 1
ATOM 823 C C . PHE A 1 102 ? -21.700 8.440 39.532 1.00 93.12 102 PHE A C 1
ATOM 825 O O . PHE A 1 102 ? -22.316 7.373 39.424 1.00 93.12 102 PHE A O 1
ATOM 832 N N . LEU A 1 103 ? -22.108 9.553 38.916 1.00 94.88 103 LEU A N 1
ATOM 833 C CA . LEU A 1 103 ? -23.168 9.511 37.916 1.00 94.88 103 LEU A CA 1
ATOM 834 C C . LEU A 1 103 ? -22.621 8.956 36.604 1.00 94.88 103 LEU A C 1
ATOM 836 O O . LEU A 1 103 ? -21.499 9.242 36.192 1.00 94.88 103 LEU A O 1
ATOM 840 N N . ILE A 1 104 ? -23.442 8.136 35.957 1.00 97.00 104 ILE A N 1
ATOM 841 C CA . ILE A 1 104 ? -23.135 7.493 34.682 1.00 97.00 104 ILE A CA 1
ATOM 842 C C . ILE A 1 104 ? -23.965 8.175 33.603 1.00 97.00 104 ILE A C 1
ATOM 844 O O . ILE A 1 104 ? -25.155 8.418 33.818 1.00 97.00 104 ILE A O 1
ATOM 848 N N . ASP A 1 105 ? -23.358 8.433 32.447 1.00 97.06 105 ASP A N 1
ATOM 849 C CA . ASP A 1 105 ? -24.074 8.854 31.246 1.00 97.06 105 ASP A CA 1
ATOM 850 C C . ASP A 1 105 ? -25.162 7.815 30.893 1.00 97.06 105 ASP A C 1
ATOM 852 O O . ASP A 1 105 ? -24.836 6.685 30.512 1.00 97.06 105 ASP A O 1
ATOM 856 N N . PRO A 1 106 ? -26.459 8.152 31.027 1.00 93.31 106 PRO A N 1
ATOM 857 C CA . PRO A 1 106 ? -27.537 7.187 30.844 1.00 93.31 106 PRO A CA 1
ATOM 858 C C . PRO A 1 106 ? -27.819 6.872 29.370 1.00 93.31 106 PRO A C 1
ATOM 860 O O . PRO A 1 106 ? -28.566 5.933 29.089 1.00 93.31 106 PRO A O 1
ATOM 863 N N . ILE A 1 107 ? -27.285 7.671 28.439 1.00 95.44 107 ILE A N 1
ATOM 864 C CA . ILE A 1 107 ? -27.486 7.512 26.995 1.00 95.44 107 ILE A CA 1
ATOM 865 C C . ILE A 1 107 ? -26.222 6.926 26.367 1.00 95.44 107 ILE A C 1
ATOM 867 O O . ILE A 1 107 ? -26.307 5.953 25.616 1.00 95.44 107 ILE A O 1
ATOM 871 N N . GLY A 1 108 ? -25.065 7.502 26.696 1.00 96.62 108 GLY A N 1
ATOM 872 C CA . GLY A 1 108 ? -23.802 7.195 26.042 1.00 96.62 108 GLY A CA 1
ATOM 873 C C . GLY A 1 108 ? -23.784 7.619 24.576 1.00 96.62 108 GLY A C 1
ATOM 874 O O . GLY A 1 108 ? -24.576 8.449 24.124 1.00 96.62 108 GLY A O 1
ATOM 875 N N . ASP A 1 109 ? -22.883 7.001 23.823 1.00 98.31 109 ASP A N 1
ATOM 876 C CA . ASP A 1 109 ? -22.826 7.096 22.369 1.00 98.31 109 ASP A CA 1
ATOM 877 C C . ASP A 1 109 ? -22.644 5.705 21.746 1.00 98.31 109 ASP A C 1
ATOM 879 O O . ASP A 1 109 ? -22.208 4.753 22.405 1.00 98.31 109 ASP A O 1
ATOM 883 N N . SER A 1 110 ? -23.018 5.562 20.477 1.00 97.94 110 SER A N 1
ATOM 884 C CA . SER A 1 110 ? -22.933 4.297 19.758 1.00 97.94 110 SER A CA 1
ATOM 885 C C . SER A 1 110 ? -22.633 4.484 18.281 1.00 97.94 110 SER A C 1
ATOM 887 O O . SER A 1 110 ? -23.182 5.371 17.628 1.00 97.94 110 SER A O 1
ATOM 889 N N . VAL A 1 111 ? -21.830 3.577 17.737 1.00 98.31 111 VAL A N 1
ATOM 890 C CA . VAL A 1 111 ? -21.487 3.541 16.318 1.00 98.31 111 VAL A CA 1
ATOM 891 C C . VAL A 1 111 ? -21.678 2.146 15.752 1.00 98.31 111 VAL A C 1
ATOM 893 O O . VAL A 1 111 ? -21.469 1.138 16.427 1.00 98.31 111 VAL A O 1
ATOM 896 N N . VAL A 1 112 ? -22.084 2.103 14.487 1.00 98.38 112 VAL A N 1
ATOM 897 C CA . VAL A 1 112 ? -22.257 0.860 13.734 1.00 98.38 112 VAL A CA 1
ATOM 898 C C . VAL A 1 112 ? -21.112 0.731 12.743 1.00 98.38 112 VAL A C 1
ATOM 900 O O . VAL A 1 112 ? -20.951 1.598 11.885 1.00 98.38 112 VAL A O 1
ATOM 903 N N . VAL A 1 113 ? -20.337 -0.342 12.840 1.00 97.81 113 VAL A N 1
ATOM 904 C CA . VAL A 1 113 ? -19.227 -0.644 11.926 1.00 97.81 113 VAL A CA 1
ATOM 905 C C . VAL A 1 113 ? -19.505 -1.926 11.160 1.00 97.81 113 VAL A C 1
ATOM 907 O O . VAL A 1 113 ? -20.311 -2.753 11.590 1.00 97.81 113 VAL A O 1
ATOM 910 N N . ARG A 1 114 ? -18.844 -2.097 10.015 1.00 97.75 114 ARG A N 1
ATOM 911 C CA . ARG A 1 114 ? -18.915 -3.334 9.238 1.00 97.75 114 ARG A CA 1
ATOM 912 C C . ARG A 1 114 ? -17.539 -3.964 9.085 1.00 97.75 114 ARG A C 1
ATOM 914 O O . ARG A 1 114 ? -16.606 -3.316 8.624 1.00 97.75 114 ARG A O 1
ATOM 921 N N . PHE A 1 115 ? -17.430 -5.237 9.426 1.00 97.88 115 PHE A N 1
ATOM 922 C CA . PHE A 1 115 ? -16.219 -6.020 9.254 1.00 97.88 115 PHE A CA 1
ATOM 923 C C . PHE A 1 115 ? -16.290 -6.889 8.012 1.00 97.88 115 PHE A C 1
ATOM 925 O O . PHE A 1 115 ? -17.283 -7.578 7.750 1.00 97.88 115 PHE A O 1
ATOM 932 N N . VAL A 1 116 ? -15.185 -6.876 7.279 1.00 98.00 116 VAL A N 1
ATOM 933 C CA . VAL A 1 116 ? -14.889 -7.779 6.179 1.00 98.00 116 VAL A CA 1
ATOM 934 C C . VAL A 1 116 ? -13.762 -8.692 6.638 1.00 98.00 116 VAL A C 1
ATOM 936 O O . VAL A 1 116 ? -12.635 -8.249 6.835 1.00 98.00 116 VAL A O 1
ATOM 939 N N . VAL A 1 117 ? -14.063 -9.976 6.806 1.00 97.88 117 VAL A N 1
ATOM 940 C CA . VAL A 1 117 ? -13.032 -10.981 7.079 1.00 97.88 117 VAL A CA 1
ATOM 941 C C . VAL A 1 117 ? -12.485 -11.462 5.733 1.00 97.88 117 VAL A C 1
ATOM 943 O O . VAL A 1 117 ? -13.276 -11.946 4.914 1.00 97.88 117 VAL A O 1
ATOM 946 N N . PRO A 1 118 ? -11.182 -11.292 5.444 1.00 97.62 118 PRO A N 1
ATOM 947 C CA . PRO A 1 118 ? -10.624 -11.672 4.154 1.00 97.62 118 PRO A CA 1
ATOM 948 C C . PRO A 1 118 ? -10.676 -13.192 3.960 1.00 97.62 118 PRO A C 1
ATOM 950 O O . PRO A 1 118 ? -10.396 -13.967 4.872 1.00 97.62 118 PRO A O 1
ATOM 953 N N . THR A 1 119 ? -11.026 -13.623 2.749 1.00 97.50 119 THR A N 1
ATOM 954 C CA . THR A 1 119 ? -11.041 -15.040 2.356 1.00 97.50 119 THR A CA 1
ATOM 955 C C . THR A 1 119 ? -9.738 -15.464 1.698 1.00 97.50 119 THR A C 1
ATOM 957 O O . THR A 1 119 ? -9.369 -16.632 1.793 1.00 97.50 119 THR A O 1
ATOM 960 N N . PHE A 1 120 ? -9.057 -14.535 1.013 1.00 97.06 120 PHE A N 1
ATOM 961 C CA . PHE A 1 120 ? -7.807 -14.781 0.290 1.00 97.06 120 PHE A CA 1
ATOM 962 C C . PHE A 1 120 ? -7.851 -16.026 -0.623 1.00 97.06 120 PHE A C 1
ATOM 964 O O . PHE A 1 120 ? -6.855 -16.725 -0.816 1.00 97.06 120 PHE A O 1
ATOM 971 N N . ASP A 1 121 ? -9.016 -16.309 -1.209 1.00 97.25 121 ASP A N 1
ATOM 972 C CA . ASP A 1 121 ? -9.286 -17.467 -2.067 1.00 97.25 121 ASP A CA 1
ATOM 973 C C . ASP A 1 121 ? -8.825 -17.259 -3.519 1.00 97.25 121 ASP A C 1
ATOM 975 O O . ASP A 1 121 ? -8.628 -18.214 -4.275 1.00 97.25 121 ASP A O 1
ATOM 979 N N . LYS A 1 122 ? -8.605 -16.005 -3.914 1.00 97.06 122 LYS A N 1
ATOM 980 C CA . LYS A 1 122 ? -8.043 -15.599 -5.200 1.00 97.06 122 LYS A CA 1
ATOM 981 C C . LYS A 1 122 ? -6.609 -15.117 -5.028 1.00 97.06 122 LYS A C 1
ATOM 983 O O . LYS A 1 122 ? -6.207 -14.618 -3.984 1.00 97.06 122 LYS A O 1
ATOM 988 N N . LYS A 1 123 ? -5.813 -15.241 -6.090 1.00 96.69 123 LYS A N 1
ATOM 989 C CA . LYS A 1 123 ? -4.378 -14.938 -6.021 1.00 96.69 123 LYS A CA 1
ATOM 990 C C . LYS A 1 123 ? -4.065 -13.458 -6.223 1.00 96.69 123 LYS A C 1
ATOM 992 O O . LYS A 1 123 ? -3.449 -12.861 -5.355 1.00 96.69 123 LYS A O 1
ATOM 997 N N . ILE A 1 124 ? -4.465 -12.881 -7.356 1.00 98.25 124 ILE A N 1
ATOM 998 C CA . ILE A 1 124 ? -4.004 -11.553 -7.790 1.00 98.25 124 ILE A CA 1
ATOM 999 C C . ILE A 1 124 ? -5.189 -10.716 -8.268 1.00 98.25 124 ILE A C 1
ATOM 1001 O O . ILE A 1 124 ? -5.948 -11.180 -9.122 1.00 98.25 124 ILE A O 1
ATOM 1005 N N . LEU A 1 125 ? -5.321 -9.500 -7.739 1.00 98.31 125 LEU A N 1
ATOM 1006 C CA . LEU A 1 125 ? -6.125 -8.423 -8.314 1.00 98.31 125 LEU A CA 1
ATOM 1007 C C . LEU A 1 125 ? -5.181 -7.344 -8.828 1.00 98.31 125 LEU A C 1
ATOM 1009 O O . LEU A 1 125 ? -4.337 -6.865 -8.076 1.00 98.31 125 LEU A O 1
ATOM 1013 N N . ILE A 1 126 ? -5.350 -6.951 -10.085 1.00 98.56 126 ILE A N 1
ATOM 1014 C CA . ILE A 1 126 ? -4.676 -5.781 -10.645 1.00 98.56 126 ILE A CA 1
ATOM 1015 C C . ILE A 1 126 ? -5.628 -4.599 -10.536 1.00 98.56 126 ILE A C 1
ATOM 1017 O O . ILE A 1 126 ? -6.790 -4.727 -10.911 1.00 98.56 126 ILE A O 1
ATOM 1021 N N . ILE A 1 127 ? -5.145 -3.483 -10.007 1.00 98.56 127 ILE A N 1
ATOM 1022 C CA . ILE A 1 127 ? -5.804 -2.184 -10.009 1.00 98.56 127 ILE A CA 1
ATOM 1023 C C . ILE A 1 127 ? -5.030 -1.319 -10.998 1.00 98.56 127 ILE A C 1
ATOM 1025 O O . ILE A 1 127 ? -3.856 -1.019 -10.760 1.00 98.56 127 ILE A O 1
ATOM 1029 N N . ASP A 1 128 ? -5.700 -0.973 -12.093 1.00 98.00 128 ASP A N 1
ATOM 1030 C CA . ASP A 1 128 ? -5.170 -0.078 -13.111 1.00 98.00 128 ASP A CA 1
ATOM 1031 C C . ASP A 1 128 ? -5.586 1.354 -12.785 1.00 98.00 128 ASP A C 1
ATOM 1033 O O . ASP A 1 128 ? -6.771 1.697 -12.800 1.00 98.00 128 ASP A O 1
ATOM 1037 N N . GLU A 1 129 ? -4.602 2.170 -12.430 1.00 97.06 129 GLU A N 1
ATOM 1038 C CA . GLU A 1 129 ? -4.734 3.603 -12.188 1.00 97.06 129 GLU A CA 1
ATOM 1039 C C . GLU A 1 129 ? -4.064 4.430 -13.295 1.00 97.06 129 GLU A C 1
ATOM 1041 O O . GLU A 1 129 ? -3.884 5.636 -13.147 1.00 97.06 129 GLU A O 1
ATOM 1046 N N . THR A 1 130 ? -3.665 3.798 -14.397 1.00 96.56 130 THR A N 1
ATOM 1047 C CA . THR A 1 130 ? -3.028 4.477 -15.523 1.00 96.56 130 THR A CA 1
ATOM 1048 C C . THR A 1 130 ? -4.010 5.458 -16.151 1.00 96.56 130 THR A C 1
ATOM 1050 O O . THR A 1 130 ? -5.165 5.139 -16.412 1.00 96.56 130 THR A O 1
ATOM 1053 N N . ASN A 1 131 ? -3.558 6.688 -16.384 1.00 94.38 131 ASN A N 1
ATOM 1054 C CA . ASN A 1 131 ? -4.308 7.677 -17.148 1.00 94.38 131 ASN A CA 1
ATOM 1055 C C . ASN A 1 131 ? -3.679 7.861 -18.531 1.00 94.38 131 ASN A C 1
ATOM 1057 O O . ASN A 1 131 ? -2.674 8.559 -18.684 1.00 94.38 131 ASN A O 1
ATOM 1061 N N . GLU A 1 132 ? -4.291 7.301 -19.573 1.00 92.06 132 GLU A N 1
ATOM 1062 C CA . GLU A 1 132 ? -3.709 7.288 -20.922 1.00 92.06 132 GLU A CA 1
ATOM 1063 C C . GLU A 1 132 ? -3.527 8.687 -21.525 1.00 92.06 132 GLU A C 1
ATOM 1065 O O . GLU A 1 132 ? -2.750 8.884 -22.464 1.00 92.06 132 GLU A O 1
ATOM 1070 N N . ILE A 1 133 ? -4.231 9.687 -20.993 1.00 89.69 133 ILE A N 1
ATOM 1071 C CA . ILE A 1 133 ? -4.124 11.078 -21.441 1.00 89.69 133 ILE A CA 1
ATOM 1072 C C . ILE A 1 13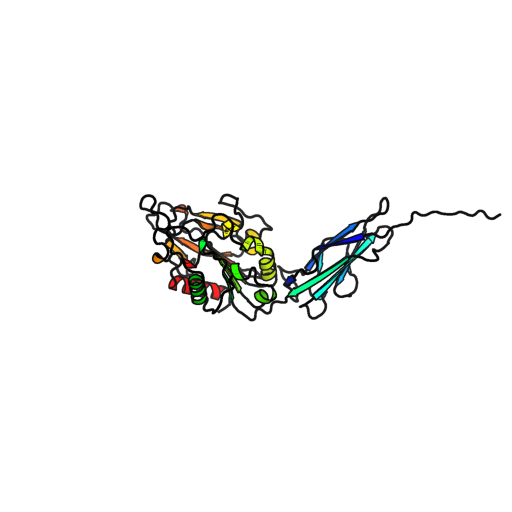3 ? -2.820 11.715 -20.934 1.00 89.69 133 ILE A C 1
ATOM 1074 O O . ILE A 1 133 ? -2.289 12.621 -21.581 1.00 89.69 133 ILE A O 1
ATOM 1078 N N . ASN A 1 134 ? -2.276 11.225 -19.818 1.00 91.00 134 ASN A N 1
ATOM 1079 C CA . ASN A 1 134 ? -1.088 11.768 -19.158 1.00 91.00 134 ASN A CA 1
ATOM 1080 C C . ASN A 1 134 ? 0.235 11.206 -19.700 1.00 91.00 134 ASN A C 1
ATOM 1082 O O . ASN A 1 134 ? 1.306 11.603 -19.236 1.00 91.00 134 ASN A O 1
ATOM 1086 N N . PHE A 1 135 ? 0.212 10.311 -20.692 1.00 90.00 135 PHE A N 1
ATOM 1087 C CA . PHE A 1 135 ? 1.454 9.859 -21.314 1.00 90.00 135 PHE A CA 1
ATOM 1088 C C . PHE A 1 135 ? 2.202 11.036 -21.968 1.00 90.00 135 PHE A C 1
ATOM 1090 O O . PHE A 1 135 ? 1.610 11.800 -22.748 1.00 90.00 135 PHE A O 1
ATOM 1097 N N . PRO A 1 136 ? 3.511 11.198 -21.688 1.00 85.56 136 PRO A N 1
ATOM 1098 C CA . PRO A 1 136 ? 4.271 12.333 -22.185 1.00 85.56 136 PRO A CA 1
ATOM 1099 C C . PRO A 1 136 ? 4.356 12.343 -23.717 1.00 85.56 136 PRO A C 1
ATOM 1101 O O . PRO A 1 136 ? 4.118 11.356 -24.413 1.00 85.56 136 PRO A O 1
ATOM 1104 N N . TYR A 1 137 ? 4.707 13.493 -24.285 1.00 80.62 137 TYR A N 1
ATOM 1105 C CA . TYR A 1 137 ? 5.036 13.547 -25.706 1.00 80.62 137 TYR A CA 1
ATOM 1106 C C . TYR A 1 137 ? 6.260 12.663 -26.007 1.00 80.62 137 TYR A C 1
ATOM 1108 O O . TYR A 1 137 ? 7.213 12.647 -25.233 1.00 80.62 137 TYR A O 1
ATOM 1116 N N . GLY A 1 138 ? 6.238 11.947 -27.133 1.00 77.25 138 GLY A N 1
ATOM 1117 C CA . GLY A 1 138 ? 7.348 11.107 -27.589 1.00 77.25 138 GLY A CA 1
ATOM 1118 C C . GLY A 1 138 ? 7.343 9.668 -27.069 1.00 77.25 138 GLY A C 1
ATOM 1119 O O . GLY A 1 138 ? 8.146 8.864 -27.535 1.00 77.25 138 GLY A O 1
ATOM 1120 N N . VAL A 1 139 ? 6.442 9.293 -26.158 1.00 84.38 139 VAL A N 1
ATOM 1121 C CA . VAL A 1 139 ? 6.170 7.870 -25.898 1.00 84.38 139 VAL A CA 1
ATOM 1122 C C . VAL A 1 139 ? 5.046 7.368 -26.799 1.00 84.38 139 VAL A C 1
ATOM 1124 O O . VAL A 1 139 ? 4.212 8.145 -27.274 1.00 84.38 139 VAL A O 1
ATOM 1127 N N . MET A 1 140 ? 5.004 6.055 -27.028 1.00 83.44 140 MET A N 1
ATOM 1128 C CA . MET A 1 140 ? 3.798 5.412 -27.541 1.00 83.44 140 MET A CA 1
ATOM 1129 C C . MET A 1 140 ? 2.633 5.778 -26.616 1.00 83.44 140 MET A C 1
ATOM 1131 O O . MET A 1 140 ? 2.762 5.684 -25.400 1.00 83.44 140 MET A O 1
ATOM 1135 N N . ARG A 1 141 ? 1.505 6.193 -27.194 1.00 86.94 141 ARG A N 1
ATOM 1136 C CA . ARG A 1 141 ? 0.269 6.462 -26.452 1.00 86.94 141 ARG A CA 1
ATOM 1137 C C . ARG A 1 141 ? -0.627 5.232 -26.535 1.00 86.94 141 ARG A C 1
ATOM 1139 O O . ARG A 1 141 ? -1.320 5.091 -27.547 1.00 86.94 141 ARG A O 1
ATOM 1146 N N . PRO A 1 142 ? -0.556 4.305 -25.565 1.00 91.69 142 PRO A N 1
ATOM 1147 C CA . PRO A 1 142 ? -1.419 3.142 -25.585 1.00 91.69 142 PRO A CA 1
ATOM 1148 C C . PRO A 1 142 ? -2.872 3.544 -25.333 1.00 91.69 142 PRO A C 1
ATOM 1150 O O . PRO A 1 142 ? -3.161 4.561 -24.708 1.00 91.69 142 PRO A O 1
ATOM 1153 N N . THR A 1 143 ? -3.795 2.724 -25.818 1.00 93.69 143 THR A N 1
ATOM 1154 C CA . THR A 1 143 ? -5.169 2.715 -25.313 1.00 93.69 143 THR A CA 1
ATOM 1155 C C . THR A 1 143 ? -5.224 1.958 -23.987 1.00 93.69 143 THR A C 1
ATOM 1157 O O . THR A 1 143 ? -4.465 1.007 -23.825 1.00 93.69 143 THR A O 1
ATOM 1160 N N . ASP A 1 144 ? -6.206 2.262 -23.145 1.00 93.75 144 ASP A N 1
ATOM 1161 C CA . ASP A 1 144 ? -6.588 1.511 -21.931 1.00 93.75 144 ASP A CA 1
ATOM 1162 C C . ASP A 1 144 ? -6.538 -0.018 -22.154 1.00 93.75 144 ASP A C 1
ATOM 1164 O O . ASP A 1 144 ? -5.729 -0.733 -21.570 1.00 93.75 144 ASP A O 1
ATOM 1168 N N . ALA A 1 145 ? -7.219 -0.509 -23.197 1.00 94.56 145 ALA A N 1
ATOM 1169 C CA . ALA A 1 145 ? -7.218 -1.932 -23.561 1.00 94.56 145 ALA A CA 1
ATOM 1170 C C . ALA A 1 145 ? -5.828 -2.536 -23.892 1.00 94.56 145 ALA A C 1
ATOM 1172 O O . ALA A 1 145 ? -5.639 -3.750 -23.807 1.00 94.56 145 ALA A O 1
ATOM 1173 N N . GLN A 1 146 ? -4.853 -1.722 -24.315 1.00 95.25 146 GLN A N 1
ATOM 1174 C CA . GLN A 1 146 ? -3.483 -2.178 -24.586 1.00 95.25 146 GLN A CA 1
ATOM 1175 C C . GLN A 1 146 ? -2.667 -2.297 -23.296 1.00 95.25 146 GLN A C 1
ATOM 1177 O O . GLN A 1 146 ? -1.855 -3.220 -23.196 1.00 95.25 146 GLN A O 1
ATOM 1182 N N . VAL A 1 147 ? -2.881 -1.397 -22.332 1.00 95.38 147 VAL A N 1
ATOM 1183 C CA . VAL A 1 147 ? -2.290 -1.485 -20.989 1.00 95.38 147 VAL A CA 1
ATOM 1184 C C . VAL A 1 147 ? -2.881 -2.694 -20.264 1.00 95.38 147 VAL A C 1
ATOM 1186 O O . VAL A 1 147 ? -2.130 -3.585 -19.862 1.00 95.38 147 VAL A O 1
ATOM 1189 N N . ASP A 1 148 ? -4.209 -2.820 -20.253 1.00 95.50 148 ASP A N 1
ATOM 1190 C CA . ASP A 1 148 ? -4.932 -3.973 -19.707 1.00 95.50 148 ASP A CA 1
ATOM 1191 C C . ASP A 1 148 ? -4.413 -5.301 -20.266 1.00 95.50 148 ASP A C 1
ATOM 1193 O O . ASP A 1 148 ? -4.075 -6.219 -19.517 1.00 95.50 148 ASP A O 1
ATOM 1197 N N . SER A 1 149 ? -4.307 -5.413 -21.596 1.00 96.31 149 SER A N 1
ATOM 1198 C CA . SER A 1 149 ? -3.816 -6.636 -22.238 1.00 96.31 149 SER A CA 1
ATOM 1199 C C . SER A 1 149 ? -2.369 -6.942 -21.858 1.00 96.31 149 SER A C 1
ATOM 1201 O O . SER A 1 149 ? -2.020 -8.112 -21.705 1.00 96.31 149 SER A O 1
ATOM 1203 N N . PHE A 1 150 ? -1.518 -5.925 -21.705 1.00 97.38 150 PHE A N 1
ATOM 1204 C CA . PHE A 1 150 ? -0.139 -6.120 -21.270 1.00 97.38 150 PHE A CA 1
ATOM 1205 C C . PHE A 1 150 ? -0.090 -6.697 -19.850 1.00 97.38 150 PHE A C 1
ATOM 1207 O O . PHE A 1 150 ? 0.573 -7.712 -19.627 1.00 97.38 150 PHE A O 1
ATOM 1214 N N . TYR A 1 151 ? -0.835 -6.113 -18.911 1.00 98.06 151 TYR A N 1
ATOM 1215 C CA . TYR A 1 151 ? -0.882 -6.574 -17.523 1.00 98.06 151 TYR A CA 1
ATOM 1216 C C . TYR A 1 151 ? -1.538 -7.950 -17.372 1.00 98.06 151 TYR A C 1
ATOM 1218 O O . TYR A 1 151 ? -1.022 -8.803 -16.643 1.00 98.06 151 TYR A O 1
ATOM 1226 N N . ALA A 1 152 ? -2.621 -8.209 -18.106 1.00 97.19 152 ALA A N 1
ATOM 1227 C CA . ALA A 1 152 ? -3.262 -9.519 -18.174 1.00 97.19 152 ALA A CA 1
ATOM 1228 C C . ALA A 1 152 ? -2.270 -10.609 -18.610 1.00 97.19 152 ALA A C 1
ATOM 1230 O O . ALA A 1 152 ? -2.198 -11.670 -17.982 1.00 97.19 152 ALA A O 1
ATOM 1231 N N . ASP A 1 153 ? -1.446 -10.323 -19.622 1.00 97.31 153 ASP A N 1
ATOM 1232 C CA . ASP A 1 153 ? -0.461 -11.268 -20.145 1.00 97.31 153 ASP A CA 1
ATOM 1233 C C . ASP A 1 153 ? 0.686 -11.536 -19.160 1.00 97.31 153 ASP A C 1
ATOM 1235 O O . ASP A 1 153 ? 1.003 -12.700 -18.897 1.00 97.31 153 ASP A O 1
ATOM 1239 N N . ILE A 1 154 ? 1.302 -10.495 -18.581 1.00 98.06 154 ILE A N 1
ATOM 1240 C CA . ILE A 1 154 ? 2.456 -10.681 -17.679 1.00 98.06 154 ILE A CA 1
ATOM 1241 C C . ILE A 1 154 ? 2.047 -11.335 -16.350 1.00 98.06 154 ILE A C 1
ATOM 1243 O O . ILE A 1 154 ? 2.772 -12.180 -15.824 1.00 98.06 154 ILE A O 1
ATOM 1247 N N . PHE A 1 155 ? 0.854 -11.025 -15.831 1.00 97.38 155 PHE A N 1
ATOM 1248 C CA . PHE A 1 155 ? 0.329 -11.637 -14.606 1.00 97.38 155 PHE A CA 1
ATOM 1249 C C . PHE A 1 155 ? -0.474 -12.917 -14.859 1.00 97.38 155 PHE A C 1
ATOM 1251 O O . PHE A 1 155 ? -0.827 -13.606 -13.896 1.00 97.38 155 PHE A O 1
ATOM 1258 N N . LYS A 1 156 ? -0.708 -13.293 -16.123 1.00 95.81 156 LYS A N 1
ATOM 1259 C CA . LYS A 1 156 ? -1.482 -14.477 -16.538 1.00 95.81 156 LYS A CA 1
ATOM 1260 C C . LYS A 1 156 ? -2.879 -14.494 -15.905 1.00 95.81 156 LYS A C 1
ATOM 1262 O O . LYS A 1 156 ? -3.331 -15.521 -15.392 1.00 95.81 156 LYS A O 1
ATOM 1267 N N . ILE A 1 157 ? -3.544 -13.341 -15.916 1.00 94.06 157 ILE A N 1
ATOM 1268 C CA . ILE A 1 157 ? -4.914 -13.162 -15.426 1.00 94.06 157 ILE A CA 1
ATOM 1269 C C . ILE A 1 157 ? -5.826 -12.662 -16.547 1.00 94.06 157 ILE A C 1
ATOM 1271 O O . ILE A 1 157 ? -5.365 -12.348 -17.636 1.00 94.06 157 ILE A O 1
ATOM 1275 N N . LYS A 1 158 ? -7.138 -12.634 -16.297 1.00 88.50 158 LYS A N 1
ATOM 1276 C CA . LYS A 1 158 ? -8.128 -12.273 -17.322 1.00 88.50 158 LYS A CA 1
ATOM 1277 C C . LYS A 1 158 ? -8.567 -10.815 -17.286 1.00 88.50 158 LYS A C 1
ATOM 1279 O O . LYS A 1 158 ? -8.911 -10.283 -18.331 1.00 88.50 158 LYS A O 1
ATOM 1284 N N . GLU A 1 159 ? -8.629 -10.216 -16.102 1.00 83.75 159 GLU A N 1
ATOM 1285 C CA . GLU A 1 159 ? -9.263 -8.913 -15.901 1.00 83.75 159 GLU A CA 1
ATOM 1286 C C . GLU A 1 159 ? -8.511 -8.105 -14.842 1.00 83.75 159 GLU A C 1
ATOM 1288 O O . GLU A 1 159 ? -8.008 -8.665 -13.862 1.00 83.75 159 GLU A O 1
ATOM 1293 N N . SER A 1 160 ? -8.483 -6.793 -15.049 1.00 93.94 160 SER A N 1
ATOM 1294 C CA . SER A 1 160 ? -8.025 -5.749 -14.136 1.00 93.94 160 SER A CA 1
ATOM 1295 C C . SER A 1 160 ? -9.229 -5.002 -13.538 1.00 93.94 160 SER A C 1
ATOM 1297 O O . SER A 1 160 ? -10.377 -5.097 -13.995 1.00 93.94 160 SER A O 1
ATOM 1299 N N . TRP A 1 161 ? -8.984 -4.261 -12.465 1.00 97.69 161 TRP A N 1
ATOM 1300 C CA . TRP A 1 161 ? -9.906 -3.289 -11.908 1.00 97.69 161 TRP A CA 1
ATOM 1301 C C . TRP A 1 161 ? -9.502 -1.892 -12.363 1.00 97.69 161 TRP A C 1
ATOM 1303 O O . TRP A 1 161 ? -8.565 -1.314 -11.824 1.00 97.69 161 TRP A O 1
ATOM 1313 N N . ASP A 1 162 ? -10.247 -1.348 -13.317 1.00 97.06 162 ASP A N 1
ATOM 1314 C CA . ASP A 1 162 ? -10.085 0.037 -13.754 1.00 97.06 162 ASP A CA 1
ATOM 1315 C C . ASP A 1 162 ? -10.524 1.019 -12.654 1.00 97.06 162 ASP A C 1
ATOM 1317 O O . ASP A 1 162 ? -11.710 1.101 -12.294 1.00 97.06 162 ASP A O 1
ATOM 1321 N N . PHE A 1 163 ? -9.555 1.762 -12.124 1.00 97.75 163 PHE A N 1
ATOM 1322 C CA . PHE A 1 163 ? -9.756 2.733 -11.060 1.00 97.75 163 PHE A CA 1
ATOM 1323 C C . PHE A 1 163 ? -10.541 3.965 -11.527 1.00 97.75 163 PHE A C 1
ATOM 1325 O O . PHE A 1 163 ? -11.421 4.430 -10.805 1.00 97.75 163 PHE A O 1
ATOM 1332 N N . TYR A 1 164 ? -10.298 4.494 -12.726 1.00 94.62 164 TYR A N 1
ATOM 1333 C CA . TYR A 1 164 ? -10.995 5.695 -13.202 1.00 94.62 164 TYR A CA 1
ATOM 1334 C C . TYR A 1 164 ? -12.470 5.436 -13.522 1.00 94.62 164 TYR A C 1
ATOM 1336 O O . TYR A 1 164 ? -13.301 6.334 -13.363 1.00 94.62 164 TYR A O 1
ATOM 1344 N N . LYS A 1 165 ? -12.825 4.208 -13.918 1.00 95.62 165 LYS A N 1
ATOM 1345 C CA . LYS A 1 165 ? -14.219 3.804 -14.155 1.00 95.62 165 LYS A CA 1
ATOM 1346 C C . LYS A 1 165 ? -14.957 3.422 -12.870 1.00 95.62 165 LYS A C 1
ATOM 1348 O O . LYS A 1 165 ? -16.167 3.638 -12.799 1.00 95.62 165 LYS A O 1
ATOM 1353 N N . LYS A 1 166 ? -14.284 2.816 -11.883 1.00 96.81 166 LYS A N 1
ATOM 1354 C CA . LYS A 1 166 ? -14.951 2.181 -10.722 1.00 96.81 166 LYS A CA 1
ATOM 1355 C C . LYS A 1 166 ? -14.575 2.762 -9.356 1.00 96.81 166 LYS A C 1
ATOM 1357 O O . LYS A 1 166 ? -15.243 2.445 -8.375 1.00 96.81 166 LYS A O 1
ATOM 1362 N N . GLY A 1 167 ? -13.541 3.592 -9.277 1.00 97.00 167 GLY A N 1
ATOM 1363 C CA . GLY A 1 167 ? -12.936 4.044 -8.026 1.00 97.00 167 GLY A CA 1
ATOM 1364 C C . GLY A 1 167 ? -12.194 2.926 -7.290 1.00 97.00 167 GLY A C 1
ATOM 1365 O O . GLY A 1 167 ? -11.871 1.885 -7.863 1.00 97.00 167 GLY A O 1
ATOM 1366 N N . MET A 1 168 ? -11.942 3.133 -5.998 1.00 97.12 168 MET A N 1
ATOM 1367 C CA . MET A 1 168 ? -11.299 2.139 -5.135 1.00 97.12 168 MET A CA 1
ATOM 1368 C C . MET A 1 168 ? -12.156 0.860 -5.028 1.00 97.12 168 MET A C 1
ATOM 1370 O O . MET A 1 168 ? -13.348 0.971 -4.719 1.00 97.12 168 MET A O 1
ATOM 1374 N N . PRO A 1 169 ? -11.600 -0.355 -5.229 1.00 97.62 169 PRO A N 1
ATOM 1375 C CA . PRO A 1 169 ? -12.354 -1.579 -4.995 1.00 97.62 169 PRO A CA 1
ATOM 1376 C C . PRO A 1 169 ? -12.837 -1.662 -3.539 1.00 97.62 169 PRO A C 1
ATOM 1378 O O . PRO A 1 169 ? -12.063 -1.376 -2.622 1.00 97.62 169 PRO A O 1
ATOM 1381 N N . PRO A 1 170 ? -14.087 -2.091 -3.292 1.00 96.44 170 PRO A N 1
ATOM 1382 C CA . PRO A 1 170 ? -14.588 -2.249 -1.932 1.00 96.44 170 PRO A CA 1
ATOM 1383 C C . PRO A 1 170 ? -13.837 -3.369 -1.201 1.00 96.44 170 PRO A C 1
ATOM 1385 O O . PRO A 1 170 ? -13.311 -4.297 -1.826 1.00 96.44 170 PRO A O 1
ATOM 1388 N N . ARG A 1 171 ? -13.832 -3.332 0.135 1.00 97.50 171 ARG A N 1
ATOM 1389 C CA . ARG A 1 171 ? -13.116 -4.310 0.975 1.00 97.50 171 ARG A CA 1
ATOM 1390 C C . ARG A 1 171 ? -13.537 -5.755 0.713 1.00 97.50 171 ARG A C 1
ATOM 1392 O O . ARG A 1 171 ? -12.674 -6.619 0.626 1.00 97.50 171 ARG A O 1
ATOM 1399 N N . ASP A 1 172 ? -14.821 -6.017 0.463 1.00 96.00 172 ASP A N 1
ATOM 1400 C CA . ASP A 1 172 ? -15.310 -7.358 0.084 1.00 96.00 172 ASP A CA 1
ATOM 1401 C C . ASP A 1 172 ? -14.725 -7.878 -1.239 1.00 96.00 172 ASP A C 1
ATOM 1403 O O . ASP A 1 172 ? -14.741 -9.080 -1.513 1.00 96.00 172 ASP A O 1
ATOM 1407 N N . THR A 1 173 ? -14.273 -6.980 -2.116 1.00 97.50 173 THR A N 1
ATOM 1408 C CA . THR A 1 173 ? -13.568 -7.353 -3.345 1.00 97.50 173 THR A CA 1
ATOM 1409 C C . THR A 1 173 ? -12.096 -7.583 -3.050 1.00 97.50 173 THR A C 1
ATOM 1411 O O . THR A 1 173 ? -11.585 -8.635 -3.424 1.00 97.50 173 THR A O 1
ATOM 1414 N N . LEU A 1 174 ? -11.434 -6.649 -2.362 1.00 98.25 174 LEU A N 1
ATOM 1415 C CA . LEU A 1 174 ? -10.012 -6.745 -2.013 1.00 98.25 174 LEU A CA 1
ATOM 1416 C C . LEU A 1 174 ? -9.708 -7.985 -1.159 1.00 98.25 174 LEU A C 1
ATOM 1418 O O . LEU A 1 174 ? -8.786 -8.726 -1.477 1.00 98.25 174 LEU A O 1
ATOM 1422 N N . GLY A 1 175 ? -10.533 -8.271 -0.146 1.00 97.88 175 GLY A N 1
ATOM 1423 C CA . GLY A 1 175 ? -10.352 -9.384 0.794 1.00 97.88 175 GLY A CA 1
ATOM 1424 C C . GLY A 1 175 ? -10.408 -10.775 0.167 1.00 97.88 175 GLY A C 1
ATOM 1425 O O . GLY A 1 175 ? -10.052 -11.754 0.815 1.00 97.88 175 GLY A O 1
ATOM 1426 N N . LYS A 1 176 ? -10.825 -10.882 -1.099 1.00 98.19 176 LYS A N 1
ATOM 1427 C CA . LYS A 1 176 ? -10.768 -12.137 -1.857 1.00 98.19 176 LYS A CA 1
ATOM 1428 C C . LYS A 1 176 ? -9.368 -12.440 -2.369 1.00 98.19 176 LYS A C 1
ATOM 1430 O O . LYS A 1 176 ? -9.088 -13.589 -2.676 1.00 98.19 176 LYS A O 1
ATOM 1435 N N . TYR A 1 177 ? -8.495 -11.445 -2.508 1.00 98.38 177 TYR A N 1
ATOM 1436 C CA . TYR A 1 177 ? -7.217 -11.592 -3.200 1.00 98.38 177 TYR A CA 1
ATOM 1437 C C . TYR A 1 177 ? -6.036 -11.583 -2.236 1.00 98.38 177 TYR A C 1
ATOM 1439 O O . TYR A 1 177 ? -5.956 -10.730 -1.365 1.00 98.38 177 TYR A O 1
ATOM 1447 N N . GLN A 1 178 ? -5.102 -12.514 -2.423 1.00 98.25 178 GLN A N 1
ATOM 1448 C CA . GLN A 1 178 ? -3.855 -12.592 -1.654 1.00 98.25 178 GLN A CA 1
ATOM 1449 C C . GLN A 1 178 ? -2.872 -11.470 -2.001 1.00 98.25 178 GLN A C 1
ATOM 1451 O O . GLN A 1 178 ? -2.061 -11.089 -1.160 1.00 98.25 178 GLN A O 1
ATOM 1456 N N . LEU A 1 179 ? -2.908 -10.976 -3.241 1.00 98.56 179 LEU A N 1
ATOM 1457 C CA . LEU A 1 179 ? -2.055 -9.910 -3.753 1.00 98.56 179 LEU A CA 1
ATOM 1458 C C . LEU A 1 179 ? -2.887 -8.845 -4.461 1.00 98.56 179 LEU A C 1
ATOM 1460 O O . LEU A 1 179 ? -3.621 -9.147 -5.406 1.00 98.56 179 LEU A O 1
ATOM 1464 N N . ILE A 1 180 ? -2.679 -7.595 -4.058 1.00 98.62 180 ILE A N 1
ATOM 1465 C CA . ILE A 1 180 ? -3.110 -6.414 -4.801 1.00 98.62 180 ILE A CA 1
ATOM 1466 C C . ILE A 1 180 ? -1.905 -5.862 -5.553 1.00 98.62 180 ILE A C 1
ATOM 1468 O O . ILE A 1 180 ? -0.891 -5.521 -4.946 1.00 98.62 180 ILE A O 1
ATOM 1472 N N . VAL A 1 181 ? -2.027 -5.782 -6.872 1.00 98.75 181 VAL A N 1
ATOM 1473 C CA . VAL A 1 181 ? -1.076 -5.115 -7.760 1.00 98.75 181 VAL A CA 1
ATOM 1474 C C . VAL A 1 181 ? -1.671 -3.761 -8.114 1.00 98.75 181 VAL A C 1
ATOM 1476 O O . VAL A 1 181 ? -2.692 -3.710 -8.785 1.00 98.75 181 VAL A O 1
ATOM 1479 N N . TRP A 1 182 ? -1.050 -2.677 -7.672 1.00 98.75 182 TRP A N 1
ATOM 1480 C CA . TRP A 1 182 ? -1.416 -1.321 -8.062 1.00 98.75 182 TRP A CA 1
ATOM 1481 C C . TRP A 1 182 ? -0.422 -0.804 -9.092 1.00 98.75 182 TRP A C 1
ATOM 1483 O O . TRP A 1 182 ? 0.785 -0.791 -8.817 1.00 98.75 182 TRP A O 1
ATOM 1493 N N . HIS A 1 183 ? -0.911 -0.355 -10.247 1.00 98.31 183 HIS A N 1
ATOM 1494 C CA . HIS A 1 183 ? -0.056 0.311 -11.220 1.00 98.31 183 HIS A CA 1
ATOM 1495 C C . HIS A 1 183 ? -0.604 1.630 -11.747 1.00 98.31 183 HIS A C 1
ATOM 1497 O O . HIS A 1 183 ? -1.809 1.801 -11.883 1.00 98.31 183 HIS A O 1
ATOM 1503 N N . ALA A 1 184 ? 0.322 2.541 -12.044 1.00 97.44 184 ALA A N 1
ATOM 1504 C CA . ALA A 1 184 ? 0.061 3.833 -12.668 1.00 97.44 184 ALA A CA 1
ATOM 1505 C C . ALA A 1 184 ? 1.226 4.165 -13.614 1.00 97.44 184 ALA A C 1
ATOM 1507 O O . ALA A 1 184 ? 2.252 4.720 -13.202 1.00 97.44 184 ALA A O 1
ATOM 1508 N N . ASP A 1 185 ? 1.125 3.723 -14.867 1.00 96.62 185 ASP A N 1
ATOM 1509 C CA . ASP A 1 185 ? 2.236 3.806 -15.825 1.00 96.62 185 ASP A CA 1
ATOM 1510 C C . ASP A 1 185 ? 2.327 5.152 -16.555 1.00 96.62 185 ASP A C 1
ATOM 1512 O O . ASP A 1 185 ? 3.304 5.402 -17.269 1.00 96.62 185 ASP A O 1
ATOM 1516 N N . ASP A 1 186 ? 1.351 6.038 -16.364 1.00 94.56 186 ASP A N 1
ATOM 1517 C CA . ASP A 1 186 ? 1.392 7.400 -16.874 1.00 94.56 186 ASP A CA 1
ATOM 1518 C C . ASP A 1 186 ? 2.300 8.304 -16.033 1.00 94.56 186 ASP A C 1
ATOM 1520 O O . ASP A 1 186 ? 2.605 8.032 -14.871 1.00 94.56 186 ASP A O 1
ATOM 1524 N N . LEU A 1 187 ? 2.756 9.400 -16.645 1.00 92.38 187 LEU A N 1
ATOM 1525 C CA . LEU A 1 187 ? 3.640 10.366 -16.006 1.00 92.38 187 LEU A CA 1
ATOM 1526 C C . LEU A 1 187 ? 2.805 11.508 -15.398 1.00 92.38 187 LEU A C 1
ATOM 1528 O O . LEU A 1 187 ? 2.351 12.383 -16.142 1.00 92.38 187 LEU A O 1
ATOM 1532 N N . PRO A 1 188 ? 2.638 11.577 -14.065 1.00 89.00 188 PRO A N 1
ATOM 1533 C CA . PRO A 1 188 ? 1.807 12.606 -13.456 1.00 89.00 188 PRO A CA 1
ATOM 1534 C C . PRO A 1 188 ? 2.450 13.988 -13.650 1.00 89.00 188 PRO A C 1
ATOM 1536 O O . PRO A 1 188 ? 3.636 14.186 -13.349 1.00 89.00 188 PRO A O 1
ATOM 1539 N N . PHE A 1 189 ? 1.668 14.957 -14.146 1.00 80.56 189 PHE A N 1
ATOM 1540 C CA . PHE A 1 189 ? 2.128 16.333 -14.405 1.00 80.56 189 PHE A CA 1
ATOM 1541 C C . PHE A 1 189 ? 1.437 17.390 -13.534 1.00 80.56 189 PHE A C 1
ATOM 1543 O O . PHE A 1 189 ? 2.102 18.280 -13.010 1.00 80.56 189 PHE A O 1
ATOM 1550 N N . THR A 1 190 ? 0.113 17.314 -13.371 1.00 85.62 190 THR A N 1
ATOM 1551 C CA . THR A 1 190 ? -0.677 18.323 -12.635 1.00 85.62 190 THR A CA 1
ATOM 1552 C C . THR A 1 190 ? -1.128 17.856 -11.258 1.00 85.62 190 THR A C 1
ATOM 1554 O O . THR A 1 190 ? -1.290 18.679 -10.358 1.00 85.62 190 THR A O 1
ATOM 1557 N N . GLN A 1 191 ? -1.340 16.555 -11.094 1.00 91.94 191 GLN A N 1
ATOM 1558 C CA . GLN A 1 191 ? -1.824 15.933 -9.868 1.00 91.94 191 GLN A CA 1
ATOM 1559 C C . GLN A 1 191 ? -1.038 14.648 -9.612 1.00 91.94 191 GLN A C 1
ATOM 1561 O O . GLN A 1 191 ? -0.595 14.023 -10.579 1.00 91.94 191 GLN A O 1
ATOM 1566 N N . PRO A 1 192 ? -0.860 14.258 -8.339 1.00 96.00 192 PRO A N 1
ATOM 1567 C CA . PRO A 1 192 ? -0.300 12.957 -8.018 1.00 96.00 192 PRO A CA 1
ATOM 1568 C C . PRO A 1 192 ? -1.232 11.837 -8.492 1.00 96.00 192 PRO A C 1
ATOM 1570 O O . PRO A 1 192 ? -2.436 12.041 -8.674 1.00 96.00 192 PRO A O 1
ATOM 1573 N N . HIS A 1 193 ? -0.661 10.639 -8.594 1.00 97.31 193 HIS A N 1
ATOM 1574 C CA . HIS A 1 193 ? -1.429 9.391 -8.630 1.00 97.31 193 HIS A CA 1
ATOM 1575 C C . HIS A 1 193 ? -2.369 9.298 -7.418 1.00 97.31 193 HIS A C 1
ATOM 1577 O O . HIS A 1 193 ? -2.186 9.992 -6.416 1.00 97.31 193 HIS A O 1
ATOM 1583 N N . LYS A 1 194 ? -3.380 8.441 -7.501 1.00 97.06 194 LYS A N 1
ATOM 1584 C CA . LYS A 1 194 ? -4.513 8.292 -6.586 1.00 97.06 194 LYS A CA 1
ATOM 1585 C C . LYS A 1 194 ? -4.258 7.338 -5.440 1.00 97.06 194 LYS A C 1
ATOM 1587 O O . LYS A 1 194 ? -4.961 7.428 -4.433 1.00 97.06 194 LYS A O 1
ATOM 1592 N N . LEU A 1 195 ? -3.233 6.495 -5.509 1.00 97.25 195 LEU A N 1
ATOM 1593 C CA . LEU A 1 195 ? -2.850 5.642 -4.382 1.00 97.25 195 LEU A CA 1
ATOM 1594 C C . LEU A 1 195 ? -2.691 6.391 -3.032 1.00 97.25 195 LEU A C 1
ATOM 1596 O O . LEU A 1 195 ? -3.264 5.916 -2.052 1.00 97.25 195 LEU A O 1
ATOM 1600 N N . PRO A 1 196 ? -2.011 7.559 -2.931 1.00 97.50 196 PRO A N 1
ATOM 1601 C CA . PRO A 1 196 ? -1.908 8.334 -1.689 1.00 97.50 196 PRO A CA 1
ATOM 1602 C C . PRO A 1 196 ? -3.259 8.717 -1.065 1.00 97.50 196 PRO A C 1
ATOM 1604 O O . PRO A 1 196 ? -3.369 8.771 0.156 1.00 97.50 196 PRO A O 1
ATOM 1607 N N . GLU A 1 197 ? -4.296 8.946 -1.878 1.00 97.12 197 GLU A N 1
ATOM 1608 C CA . GLU A 1 197 ? -5.655 9.266 -1.409 1.00 97.12 197 GLU A CA 1
ATOM 1609 C C . GLU A 1 197 ? -6.390 8.021 -0.861 1.00 97.12 197 GLU A C 1
ATOM 1611 O O . GLU A 1 197 ? -7.394 8.151 -0.165 1.00 97.12 197 GLU A O 1
ATOM 1616 N N . ASN A 1 198 ? -5.885 6.813 -1.145 1.00 97.38 198 ASN A N 1
ATOM 1617 C CA . ASN A 1 198 ? -6.536 5.531 -0.851 1.00 97.38 198 ASN A CA 1
ATOM 1618 C C . ASN A 1 198 ? -5.736 4.634 0.116 1.00 97.38 198 ASN A C 1
ATOM 1620 O O . ASN A 1 198 ? -6.105 3.477 0.341 1.00 97.38 198 ASN A O 1
ATOM 1624 N N . ILE A 1 199 ? -4.664 5.154 0.725 1.00 97.31 199 ILE A N 1
ATOM 1625 C CA . ILE A 1 199 ? -3.758 4.363 1.574 1.00 97.31 199 ILE A CA 1
ATOM 1626 C C . ILE A 1 199 ? -4.441 3.719 2.773 1.00 97.31 199 ILE A C 1
ATOM 1628 O O . ILE A 1 199 ? -4.040 2.632 3.158 1.00 97.31 199 ILE A O 1
ATOM 1632 N N . GLU A 1 200 ? -5.476 4.324 3.358 1.00 95.50 200 GLU A N 1
ATOM 1633 C CA . GLU A 1 200 ? -6.109 3.756 4.555 1.00 95.50 200 GLU A CA 1
ATOM 1634 C C . GLU A 1 200 ? -6.789 2.412 4.265 1.00 95.50 200 GLU A C 1
ATOM 1636 O O . GLU A 1 200 ? -6.754 1.516 5.101 1.00 95.50 200 GLU A O 1
ATOM 1641 N N . VAL A 1 201 ? -7.332 2.223 3.058 1.00 96.56 201 VAL A N 1
ATOM 1642 C CA . VAL A 1 201 ? -7.889 0.927 2.636 1.00 96.56 201 VAL A CA 1
ATOM 1643 C C . VAL A 1 201 ? -6.776 -0.099 2.404 1.00 96.56 201 VAL A C 1
ATOM 1645 O O . VAL A 1 201 ? -6.930 -1.266 2.759 1.00 96.56 201 VAL A O 1
ATOM 1648 N N . ILE A 1 202 ? -5.645 0.330 1.837 1.00 98.12 202 ILE A N 1
ATOM 1649 C CA . ILE A 1 202 ? -4.489 -0.544 1.598 1.00 98.12 202 ILE A CA 1
ATOM 1650 C C . ILE A 1 202 ? -3.820 -0.947 2.917 1.00 98.12 202 ILE A C 1
ATOM 1652 O O . ILE A 1 202 ? -3.509 -2.119 3.093 1.00 98.12 202 ILE A O 1
ATOM 1656 N N . LYS A 1 203 ? -3.647 -0.016 3.861 1.00 97.50 203 LYS A N 1
ATOM 1657 C CA . LYS A 1 203 ? -3.110 -0.282 5.205 1.00 97.50 203 LYS A CA 1
ATOM 1658 C C . LYS A 1 203 ? -3.954 -1.318 5.932 1.00 97.50 203 LYS A C 1
ATOM 1660 O O . LYS A 1 203 ? -3.421 -2.304 6.417 1.00 97.50 203 LYS A O 1
ATOM 1665 N N . ASP A 1 204 ? -5.269 -1.130 5.928 1.00 96.06 204 ASP A N 1
ATOM 1666 C CA . ASP A 1 204 ? -6.220 -2.059 6.534 1.00 96.06 204 ASP A CA 1
ATOM 1667 C C . ASP A 1 204 ? -6.112 -3.469 5.919 1.00 96.06 204 ASP A C 1
ATOM 1669 O O . ASP A 1 204 ? -6.023 -4.459 6.639 1.00 96.06 204 ASP A O 1
ATOM 1673 N N . TYR A 1 205 ? -6.002 -3.565 4.589 1.00 98.38 205 TYR A N 1
ATOM 1674 C CA . TYR A 1 205 ? -5.770 -4.828 3.877 1.00 98.38 205 TYR A CA 1
ATOM 1675 C C . TYR A 1 205 ? -4.418 -5.488 4.221 1.00 98.38 205 TYR A C 1
ATOM 1677 O O . TYR A 1 205 ? -4.343 -6.709 4.368 1.00 98.38 205 TYR A O 1
ATOM 1685 N N . LEU A 1 206 ? -3.347 -4.701 4.355 1.00 98.38 206 LEU A N 1
ATOM 1686 C CA . LEU A 1 206 ? -2.016 -5.205 4.709 1.00 98.38 206 LEU A CA 1
ATOM 1687 C C . LEU A 1 206 ? -1.962 -5.679 6.168 1.00 98.38 206 LEU A C 1
ATOM 1689 O O . LEU A 1 206 ? -1.399 -6.734 6.449 1.00 98.38 206 LEU A O 1
ATOM 1693 N N . ASN A 1 207 ? -2.620 -4.970 7.085 1.00 97.38 207 ASN A N 1
ATOM 1694 C CA . ASN A 1 207 ? -2.656 -5.321 8.507 1.00 97.38 207 ASN A CA 1
ATOM 1695 C C . ASN A 1 207 ? -3.294 -6.694 8.764 1.00 97.38 207 ASN A C 1
ATOM 1697 O O . ASN A 1 207 ? -2.889 -7.399 9.686 1.00 97.38 207 ASN A O 1
ATOM 1701 N N . VAL A 1 208 ? -4.234 -7.112 7.909 1.00 97.12 208 VAL A N 1
ATOM 1702 C CA . VAL A 1 208 ? -4.865 -8.443 7.970 1.00 97.12 208 VAL A CA 1
ATOM 1703 C C . VAL A 1 208 ? -4.168 -9.513 7.119 1.00 97.12 208 VAL A C 1
ATOM 1705 O O . VAL A 1 208 ? -4.718 -10.590 6.898 1.00 97.12 208 VAL A O 1
ATOM 1708 N N . GLY A 1 209 ? -2.957 -9.237 6.632 1.00 97.00 209 GLY A N 1
ATOM 1709 C CA . GLY A 1 209 ? -2.084 -10.220 5.986 1.00 97.00 209 GLY A CA 1
ATOM 1710 C C . GLY A 1 209 ? -2.133 -10.270 4.457 1.00 97.00 209 GLY A C 1
ATOM 1711 O O . GLY A 1 209 ? -1.576 -11.184 3.833 1.00 97.00 209 GLY A O 1
ATOM 1712 N N . GLY A 1 210 ? -2.778 -9.285 3.833 1.00 98.00 210 GLY A N 1
ATOM 1713 C CA . GLY A 1 210 ? -2.733 -9.098 2.390 1.00 98.00 210 GLY A CA 1
ATOM 1714 C C . GLY A 1 210 ? -1.318 -8.803 1.881 1.00 98.00 210 GLY A C 1
ATOM 1715 O O . GLY A 1 210 ? -0.457 -8.368 2.633 1.00 98.00 210 GLY A O 1
ATOM 1716 N N . LYS A 1 211 ? -1.038 -9.031 0.595 1.00 98.62 211 LYS A N 1
ATOM 1717 C CA . LYS A 1 211 ? 0.247 -8.672 -0.044 1.00 98.62 211 LYS A CA 1
ATOM 1718 C C . LYS A 1 211 ? 0.070 -7.531 -1.028 1.00 98.62 211 LYS A C 1
ATOM 1720 O O . LYS A 1 211 ? -0.982 -7.438 -1.669 1.00 98.62 211 LYS A O 1
ATOM 1725 N N . PHE A 1 212 ? 1.099 -6.707 -1.191 1.00 98.69 212 PHE A N 1
ATOM 1726 C CA . PHE A 1 212 ? 1.055 -5.533 -2.059 1.00 98.69 212 PHE A CA 1
ATOM 1727 C C . PHE A 1 212 ? 2.189 -5.525 -3.085 1.00 98.69 212 PHE A C 1
ATOM 1729 O O . PHE A 1 212 ? 3.344 -5.792 -2.771 1.00 98.69 212 PHE A O 1
ATOM 1736 N N . PHE A 1 213 ? 1.862 -5.195 -4.327 1.00 98.69 213 PHE A N 1
ATOM 1737 C CA . PHE A 1 213 ? 2.817 -4.919 -5.391 1.00 98.69 213 PHE A CA 1
ATOM 1738 C C . PHE A 1 213 ? 2.474 -3.545 -5.949 1.00 98.69 213 PHE A C 1
ATOM 1740 O O . PHE A 1 213 ? 1.357 -3.332 -6.409 1.00 98.69 213 PHE A O 1
ATOM 1747 N N . MET A 1 214 ? 3.438 -2.633 -5.969 1.00 98.31 214 MET A N 1
ATOM 1748 C CA . MET A 1 214 ? 3.276 -1.289 -6.507 1.00 98.31 214 MET A CA 1
ATOM 1749 C C . MET A 1 214 ? 4.292 -1.026 -7.615 1.00 98.31 214 MET A C 1
ATOM 1751 O O . MET A 1 214 ? 5.486 -1.275 -7.440 1.00 98.31 214 MET A O 1
ATOM 1755 N N . SER A 1 215 ? 3.832 -0.477 -8.734 1.00 98.38 215 SER A N 1
ATOM 1756 C CA . SER A 1 215 ? 4.690 0.003 -9.817 1.00 98.38 215 SER A CA 1
ATOM 1757 C C . SER A 1 215 ? 4.086 1.232 -10.478 1.00 98.38 215 SER A C 1
ATOM 1759 O O . SER A 1 215 ? 2.877 1.414 -10.479 1.00 98.38 215 SER A O 1
ATOM 1761 N N . GLY A 1 216 ? 4.921 2.095 -11.035 1.00 96.88 216 GLY A N 1
ATOM 1762 C CA . GLY A 1 216 ? 4.423 3.186 -11.852 1.00 96.88 216 GLY A CA 1
ATOM 1763 C C . GLY A 1 216 ? 5.484 4.220 -12.146 1.00 96.88 216 GLY A C 1
ATOM 1764 O O . GLY A 1 216 ? 6.592 4.194 -11.593 1.00 96.88 216 GLY A O 1
ATOM 1765 N N . TRP A 1 217 ? 5.141 5.164 -13.012 1.00 96.06 217 TRP A N 1
ATOM 1766 C CA . TRP A 1 217 ? 6.034 6.264 -13.323 1.00 96.06 217 TRP A CA 1
ATOM 1767 C C . TRP A 1 217 ? 5.942 7.323 -12.231 1.00 96.06 217 TRP A C 1
ATOM 1769 O O . TRP A 1 217 ? 4.874 7.863 -11.956 1.00 96.06 217 TRP A O 1
ATOM 1779 N N . ARG A 1 218 ? 7.077 7.610 -11.581 1.00 95.62 218 ARG A N 1
ATOM 1780 C CA . ARG A 1 218 ? 7.167 8.561 -10.461 1.00 95.62 218 ARG A CA 1
ATOM 1781 C C . ARG A 1 218 ? 6.215 8.233 -9.304 1.00 95.62 218 ARG A C 1
ATOM 1783 O O . ARG A 1 218 ? 5.837 9.122 -8.548 1.00 95.62 218 ARG A O 1
ATOM 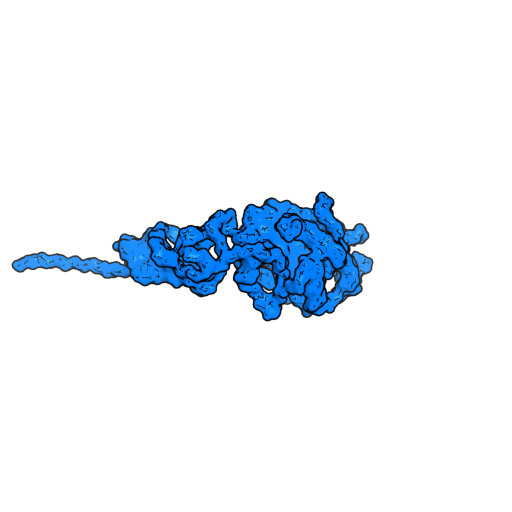1790 N N . ILE A 1 219 ? 5.833 6.971 -9.118 1.00 96.19 219 ILE A N 1
ATOM 1791 C CA . ILE A 1 219 ? 4.798 6.610 -8.141 1.00 96.19 219 ILE A CA 1
ATOM 1792 C C . ILE A 1 219 ? 5.154 6.989 -6.695 1.00 96.19 219 ILE A C 1
ATOM 1794 O O . ILE A 1 219 ? 4.280 7.391 -5.932 1.00 96.19 219 ILE A O 1
ATOM 1798 N N . LEU A 1 220 ? 6.441 6.979 -6.324 1.00 97.38 220 LEU A N 1
ATOM 1799 C CA . LEU A 1 220 ? 6.880 7.434 -4.997 1.00 97.38 220 LEU A CA 1
ATOM 1800 C C . LEU A 1 220 ? 6.826 8.962 -4.851 1.00 97.38 220 LEU A C 1
ATOM 1802 O O . LEU A 1 220 ? 6.641 9.469 -3.746 1.00 97.38 220 LEU A O 1
ATOM 1806 N N . LYS A 1 221 ? 6.934 9.706 -5.959 1.00 96.44 221 LYS A N 1
ATOM 1807 C CA . LYS A 1 221 ? 6.780 11.166 -5.977 1.00 96.44 221 LYS A CA 1
ATOM 1808 C C . LYS A 1 221 ? 5.344 11.582 -5.655 1.00 96.44 221 LYS A C 1
ATOM 1810 O O . LYS A 1 221 ? 5.154 12.630 -5.045 1.00 96.44 221 LYS A O 1
ATOM 1815 N N . SER A 1 222 ? 4.349 10.753 -5.978 1.00 96.88 222 SER A N 1
ATOM 1816 C CA . SER A 1 222 ? 2.938 11.009 -5.655 1.00 96.88 222 SER A CA 1
ATOM 1817 C C . SER A 1 222 ? 2.671 11.132 -4.148 1.00 96.88 222 SER A C 1
ATOM 1819 O O . SER A 1 222 ? 1.813 11.913 -3.749 1.00 96.88 222 SER A O 1
ATOM 1821 N N . PHE A 1 223 ? 3.449 10.455 -3.295 1.00 97.62 223 PHE A N 1
ATOM 1822 C CA . PHE A 1 223 ? 3.341 10.567 -1.828 1.00 97.62 223 PHE A CA 1
ATOM 1823 C C . PHE A 1 223 ? 3.950 11.850 -1.251 1.00 97.62 223 PHE A C 1
ATOM 1825 O O . PHE A 1 223 ? 3.754 12.158 -0.078 1.00 97.62 223 PHE A O 1
ATOM 1832 N N . ALA A 1 224 ? 4.702 12.588 -2.063 1.00 96.62 224 ALA A N 1
ATOM 1833 C CA . ALA A 1 224 ? 5.404 13.803 -1.678 1.00 96.62 224 ALA A CA 1
ATOM 1834 C C . ALA A 1 224 ? 5.408 14.789 -2.853 1.00 96.62 224 ALA A C 1
ATOM 1836 O O . ALA A 1 224 ? 6.448 15.275 -3.315 1.00 96.62 224 ALA A O 1
ATOM 1837 N N . TRP A 1 225 ? 4.213 15.030 -3.398 1.00 95.88 225 TRP A N 1
ATOM 1838 C CA . TRP A 1 225 ? 4.016 15.724 -4.671 1.00 95.88 225 TRP A CA 1
ATOM 1839 C C . TRP A 1 225 ? 4.712 17.090 -4.722 1.00 95.88 225 TRP A C 1
ATOM 1841 O O . TRP A 1 225 ? 5.387 17.416 -5.701 1.00 95.88 225 TRP A O 1
ATOM 1851 N N . ASN A 1 226 ? 4.650 17.840 -3.622 1.00 95.44 226 ASN A N 1
ATOM 1852 C CA . ASN A 1 226 ? 5.181 19.200 -3.536 1.00 95.44 226 ASN A CA 1
ATOM 1853 C C . ASN A 1 226 ? 6.626 19.280 -3.012 1.00 95.44 226 ASN A C 1
ATOM 1855 O O . ASN A 1 226 ? 7.236 20.343 -3.098 1.00 95.44 226 ASN A O 1
ATOM 1859 N N . ASP A 1 227 ? 7.195 18.182 -2.509 1.00 96.75 227 ASP A N 1
ATOM 1860 C CA . ASP A 1 227 ? 8.511 18.200 -1.862 1.00 96.75 227 ASP A CA 1
ATOM 1861 C C . ASP A 1 227 ? 9.642 17.854 -2.839 1.00 96.75 227 ASP A C 1
ATOM 1863 O O . ASP A 1 227 ? 9.521 16.909 -3.622 1.00 96.75 227 ASP A O 1
ATOM 1867 N N . PRO A 1 228 ? 10.776 18.566 -2.833 1.00 95.25 228 PRO A N 1
ATOM 1868 C CA . PRO A 1 228 ? 11.896 18.216 -3.697 1.00 95.25 228 PRO A CA 1
ATOM 1869 C C . PRO A 1 228 ? 12.487 16.855 -3.305 1.00 95.25 228 PRO A C 1
ATOM 1871 O O . PRO A 1 228 ? 12.550 16.506 -2.129 1.00 95.25 228 PRO A O 1
ATOM 1874 N N . PHE A 1 229 ? 12.950 16.097 -4.300 1.00 95.75 229 PHE A N 1
ATOM 1875 C CA . PHE A 1 229 ? 13.763 14.902 -4.073 1.00 95.75 229 PHE A CA 1
ATOM 1876 C C . PHE A 1 229 ? 15.259 15.276 -4.138 1.00 95.75 229 PHE A C 1
ATOM 1878 O O . PHE A 1 229 ? 15.618 16.166 -4.915 1.00 95.75 229 PHE A O 1
ATOM 1885 N N . PRO A 1 230 ? 16.140 14.635 -3.344 1.00 96.94 230 PRO A N 1
ATOM 1886 C CA . PRO A 1 230 ? 15.864 13.508 -2.452 1.00 96.94 230 PRO A CA 1
ATOM 1887 C C . PRO A 1 230 ? 15.062 13.891 -1.200 1.00 96.94 230 PRO A C 1
ATOM 1889 O O . PRO A 1 230 ? 15.211 14.991 -0.674 1.00 96.94 230 PRO A O 1
ATOM 1892 N N . LEU A 1 231 ? 14.241 12.959 -0.714 1.00 98.19 231 LEU A N 1
ATOM 1893 C CA . LEU A 1 231 ? 13.367 13.141 0.446 1.00 98.19 231 LEU A CA 1
ATOM 1894 C C . LEU A 1 231 ? 13.453 11.937 1.383 1.00 98.19 231 LEU A C 1
ATOM 1896 O O . LEU A 1 231 ? 13.445 10.796 0.918 1.00 98.19 231 LEU A O 1
ATOM 1900 N N . SER A 1 232 ? 13.475 12.201 2.692 1.00 98.38 232 SER A N 1
ATOM 1901 C CA . SER A 1 232 ? 13.298 11.172 3.720 1.00 98.38 232 SER A CA 1
ATOM 1902 C C . SER A 1 232 ? 11.873 11.181 4.267 1.00 98.38 232 SER A C 1
ATOM 1904 O O . SER A 1 232 ? 11.387 12.219 4.723 1.00 98.38 232 SER A O 1
ATOM 1906 N N . PHE A 1 233 ? 11.222 10.023 4.247 1.00 98.12 233 PHE A N 1
ATOM 1907 C CA . PHE A 1 233 ? 9.915 9.812 4.857 1.00 98.12 233 PHE A CA 1
ATOM 1908 C C . PHE A 1 233 ? 10.070 9.560 6.358 1.00 98.12 233 PHE A C 1
ATOM 1910 O O . PHE A 1 233 ? 11.029 8.928 6.793 1.00 98.12 233 PHE A O 1
ATOM 1917 N N . LYS A 1 234 ? 9.143 10.101 7.151 1.00 97.56 234 LYS A N 1
ATOM 1918 C CA . LYS A 1 234 ? 9.149 9.966 8.613 1.00 97.56 234 LYS A CA 1
ATOM 1919 C C . LYS A 1 234 ? 8.422 8.693 9.045 1.00 97.56 234 LYS A C 1
ATOM 1921 O O . LYS A 1 234 ? 7.468 8.291 8.375 1.00 97.56 234 LYS A O 1
ATOM 1926 N N . ASP A 1 235 ? 8.806 8.158 10.199 1.00 97.19 235 ASP A N 1
ATOM 1927 C CA . ASP A 1 235 ? 8.041 7.155 10.946 1.00 97.19 235 ASP A CA 1
ATOM 1928 C C . ASP A 1 235 ? 6.567 7.581 11.063 1.00 97.19 235 ASP A C 1
ATOM 1930 O O . ASP A 1 235 ? 6.261 8.767 11.247 1.00 97.19 235 ASP A O 1
ATOM 1934 N N . GLY A 1 236 ? 5.645 6.629 10.926 1.00 95.94 236 GLY A N 1
ATOM 1935 C CA . GLY A 1 236 ? 4.200 6.878 10.911 1.00 95.94 236 GLY A CA 1
ATOM 1936 C C . GLY A 1 236 ? 3.618 7.123 9.514 1.00 95.94 236 GLY A C 1
ATOM 1937 O O . GLY A 1 236 ? 2.396 7.199 9.360 1.00 95.94 236 GLY A O 1
ATOM 1938 N N . THR A 1 237 ? 4.452 7.284 8.479 1.00 97.56 237 THR A N 1
ATOM 1939 C CA . THR A 1 237 ? 3.978 7.470 7.096 1.00 97.56 237 THR A CA 1
ATOM 1940 C C . THR A 1 237 ? 3.857 6.142 6.358 1.00 97.56 237 THR A C 1
ATOM 1942 O O . THR A 1 237 ? 4.634 5.221 6.582 1.00 97.56 237 THR A O 1
ATOM 1945 N N . PHE A 1 238 ? 2.929 6.055 5.398 1.00 98.12 238 PHE A N 1
ATOM 1946 C CA . PHE A 1 238 ? 2.736 4.840 4.595 1.00 98.12 238 PHE A CA 1
ATOM 1947 C C . PHE A 1 238 ? 4.016 4.382 3.877 1.00 98.12 238 PHE A C 1
ATOM 1949 O O . PHE A 1 238 ? 4.340 3.198 3.877 1.00 98.12 238 PHE A O 1
ATOM 1956 N N . VAL A 1 239 ? 4.774 5.316 3.292 1.00 98.31 239 VAL A N 1
ATOM 1957 C CA . VAL A 1 239 ? 6.008 4.982 2.561 1.00 98.31 239 VAL A CA 1
ATOM 1958 C C . VAL A 1 239 ? 7.095 4.452 3.499 1.00 98.31 239 VAL A C 1
ATOM 1960 O O . VAL A 1 239 ? 7.795 3.503 3.149 1.00 98.31 239 VAL A O 1
ATOM 1963 N N . HIS A 1 240 ? 7.215 5.028 4.694 1.00 98.25 240 HIS A N 1
ATOM 1964 C CA . HIS A 1 240 ? 8.178 4.552 5.676 1.00 98.25 240 HIS A CA 1
ATOM 1965 C C . HIS A 1 240 ? 7.758 3.197 6.259 1.00 98.25 240 HIS A C 1
ATOM 1967 O O . HIS A 1 240 ? 8.516 2.236 6.172 1.00 98.25 240 HIS A O 1
ATOM 1973 N N . ASP A 1 241 ? 6.536 3.100 6.783 1.00 97.38 241 ASP A N 1
ATOM 1974 C CA . ASP A 1 241 ? 6.122 1.967 7.613 1.00 97.38 241 ASP A CA 1
ATOM 1975 C C . ASP A 1 241 ? 5.626 0.770 6.796 1.00 97.38 241 ASP A C 1
ATOM 1977 O O . ASP A 1 241 ? 5.863 -0.362 7.185 1.00 97.38 241 ASP A O 1
ATOM 1981 N N . TYR A 1 242 ? 4.957 0.986 5.656 1.00 97.81 242 TYR A N 1
ATOM 1982 C CA . TYR A 1 242 ? 4.377 -0.110 4.862 1.00 97.81 242 TYR A CA 1
ATOM 1983 C C . TYR A 1 242 ? 5.212 -0.455 3.633 1.00 97.81 242 TYR A C 1
ATOM 1985 O O . TYR A 1 242 ? 5.286 -1.616 3.234 1.00 97.81 242 TYR A O 1
ATOM 1993 N N . LEU A 1 243 ? 5.860 0.537 3.018 1.00 97.75 243 LEU A N 1
ATOM 1994 C CA . LEU A 1 243 ? 6.746 0.287 1.877 1.00 97.75 243 LEU A CA 1
ATOM 1995 C C . LEU A 1 243 ? 8.200 0.050 2.300 1.00 97.75 243 LEU A C 1
ATOM 1997 O O . LEU A 1 243 ? 9.001 -0.369 1.466 1.00 97.75 243 LEU A O 1
ATOM 2001 N N . HIS A 1 244 ? 8.537 0.291 3.575 1.00 97.75 244 HIS A N 1
ATOM 2002 C CA . HIS A 1 244 ? 9.886 0.155 4.123 1.00 97.75 244 HIS A CA 1
ATOM 2003 C C . HIS A 1 244 ? 10.921 0.959 3.327 1.00 97.75 244 HIS A C 1
ATOM 2005 O O . HIS A 1 244 ? 11.992 0.465 2.965 1.00 97.75 244 HIS A O 1
ATOM 2011 N N . ILE A 1 245 ? 10.607 2.222 3.039 1.00 98.38 245 ILE A N 1
ATOM 2012 C CA . ILE A 1 245 ? 11.492 3.143 2.323 1.00 98.38 245 ILE A CA 1
ATOM 2013 C C . ILE A 1 245 ? 11.752 4.373 3.193 1.00 98.38 245 ILE A C 1
ATOM 2015 O O . ILE A 1 245 ? 10.848 5.157 3.467 1.00 98.38 245 ILE A O 1
ATOM 2019 N N . ILE A 1 246 ? 13.017 4.568 3.577 1.00 98.50 246 ILE A N 1
ATOM 2020 C CA . ILE A 1 246 ? 13.439 5.706 4.402 1.00 98.50 246 ILE A CA 1
ATOM 2021 C C . ILE A 1 246 ? 13.701 6.922 3.521 1.00 98.50 246 ILE A C 1
ATOM 2023 O O . ILE A 1 246 ? 13.150 7.988 3.769 1.00 98.50 246 ILE A O 1
ATOM 2027 N N . THR A 1 247 ? 14.517 6.772 2.473 1.00 98.38 247 THR A N 1
ATOM 2028 C CA . THR A 1 247 ? 14.888 7.886 1.589 1.00 98.38 247 THR A CA 1
ATOM 2029 C C . THR A 1 247 ? 14.759 7.495 0.129 1.00 98.38 247 THR A C 1
ATOM 2031 O O . THR A 1 247 ? 15.229 6.433 -0.297 1.00 98.38 247 THR A O 1
ATOM 2034 N N . VAL A 1 248 ? 14.177 8.406 -0.645 1.00 98.00 248 VAL A N 1
ATOM 2035 C CA . VAL A 1 248 ? 14.017 8.306 -2.095 1.00 98.00 248 VAL A CA 1
ATOM 2036 C C . VAL A 1 248 ? 14.713 9.454 -2.804 1.00 98.00 248 VAL A C 1
ATOM 2038 O O . VAL A 1 248 ? 14.887 10.542 -2.257 1.00 98.00 248 VAL A O 1
ATOM 2041 N N . ASN A 1 249 ? 15.068 9.218 -4.057 1.00 97.25 249 ASN A N 1
ATOM 2042 C CA . ASN A 1 249 ? 15.457 10.230 -5.021 1.00 97.25 249 ASN A CA 1
ATOM 2043 C C . ASN A 1 249 ? 14.784 9.941 -6.376 1.00 97.25 249 ASN A C 1
ATOM 2045 O O . ASN A 1 249 ? 14.058 8.959 -6.526 1.00 97.25 249 ASN A O 1
ATOM 2049 N N . GLU A 1 250 ? 14.994 10.795 -7.368 1.00 95.69 250 GLU A N 1
ATOM 2050 C CA . GLU A 1 250 ? 14.457 10.650 -8.722 1.00 95.69 250 GLU A CA 1
ATOM 2051 C C . GLU A 1 250 ? 15.550 10.983 -9.745 1.00 95.69 250 GLU A C 1
ATOM 2053 O O . GLU A 1 250 ? 16.405 11.839 -9.498 1.00 95.69 250 GLU A O 1
ATOM 2058 N N . THR A 1 251 ? 15.567 10.276 -10.877 1.00 94.88 251 THR A N 1
ATOM 2059 C CA . THR A 1 251 ? 16.481 10.609 -11.977 1.00 94.88 251 THR A CA 1
ATOM 2060 C C . THR A 1 251 ? 16.023 11.848 -12.739 1.00 94.88 251 THR A C 1
ATOM 2062 O O . THR A 1 251 ? 14.865 12.255 -12.678 1.00 94.88 251 THR A O 1
ATOM 2065 N N . ALA A 1 252 ? 16.947 12.467 -13.469 1.00 89.62 252 ALA A N 1
ATOM 2066 C CA . ALA A 1 252 ? 16.655 13.665 -14.242 1.00 89.62 252 ALA A CA 1
ATOM 2067 C C . ALA A 1 252 ? 15.595 13.429 -15.344 1.00 89.62 252 ALA A C 1
ATOM 2069 O O . ALA A 1 252 ? 15.306 12.290 -15.734 1.00 89.62 252 ALA A O 1
ATOM 2070 N N . ILE A 1 253 ? 15.008 14.523 -15.840 1.00 86.50 253 ILE A N 1
ATOM 2071 C CA . ILE A 1 253 ? 13.947 14.490 -16.858 1.00 86.50 253 ILE A CA 1
ATOM 2072 C C . ILE A 1 253 ? 14.469 14.040 -18.223 1.00 86.50 253 ILE A C 1
ATOM 2074 O O . ILE A 1 253 ? 13.741 13.403 -18.978 1.00 86.50 253 ILE A O 1
ATOM 2078 N N . GLU A 1 254 ? 15.734 14.343 -18.519 1.00 81.25 254 GLU A N 1
ATOM 2079 C CA . GLU A 1 254 ? 16.377 14.047 -19.796 1.00 81.25 254 GLU A CA 1
ATOM 2080 C C . GLU A 1 254 ? 16.421 12.557 -20.082 1.00 81.25 254 GLU A C 1
ATOM 2082 O O . GLU A 1 254 ? 16.504 12.230 -21.250 1.00 81.25 254 GLU A O 1
ATOM 2087 N N . GLY A 1 255 ? 16.344 11.713 -19.044 1.00 78.44 255 GLY A N 1
ATOM 2088 C CA . GLY A 1 255 ? 16.187 10.262 -19.087 1.00 78.44 255 GLY A CA 1
ATOM 2089 C C . GLY A 1 255 ? 17.228 9.486 -19.896 1.00 78.44 255 GLY A C 1
ATOM 2090 O O . GLY A 1 255 ? 17.562 9.758 -21.046 1.00 78.44 255 GLY A O 1
ATOM 2091 N N . ASP A 1 256 ? 17.772 8.456 -19.268 1.00 90.25 256 ASP A N 1
ATOM 2092 C CA . ASP A 1 256 ? 18.793 7.610 -19.882 1.00 90.25 256 ASP A CA 1
ATOM 2093 C C . ASP A 1 256 ? 18.709 6.159 -19.403 1.00 90.25 256 ASP A C 1
ATOM 2095 O O . ASP A 1 256 ? 19.633 5.365 -19.601 1.00 90.25 256 ASP A O 1
ATOM 2099 N N . CYS A 1 257 ? 17.601 5.803 -18.749 1.00 93.44 257 CYS A N 1
ATOM 2100 C CA . CYS A 1 257 ? 17.374 4.454 -18.282 1.00 93.44 257 CYS A CA 1
ATOM 2101 C C . CYS A 1 257 ? 17.102 3.554 -19.485 1.00 93.44 257 CYS A C 1
ATOM 2103 O O . CYS A 1 257 ? 16.134 3.761 -20.214 1.00 93.44 257 CYS A O 1
ATOM 2105 N N . ILE A 1 258 ? 17.922 2.525 -19.677 1.00 94.06 258 ILE A N 1
ATOM 2106 C CA . ILE A 1 258 ? 17.748 1.535 -20.754 1.00 94.06 258 ILE A CA 1
ATOM 2107 C C . ILE A 1 258 ? 17.301 0.168 -20.220 1.00 94.06 258 ILE A C 1
ATOM 2109 O O . ILE A 1 258 ? 17.073 -0.771 -20.987 1.00 94.06 258 ILE A O 1
ATOM 2113 N N . GLY A 1 259 ? 17.183 0.033 -18.901 1.00 96.25 259 GLY A N 1
ATOM 2114 C CA . GLY A 1 259 ? 16.729 -1.177 -18.237 1.00 96.25 259 GLY A CA 1
ATOM 2115 C C . GLY A 1 259 ? 17.085 -1.185 -16.758 1.00 96.25 259 GLY A C 1
ATOM 2116 O O . GLY A 1 259 ? 17.415 -0.154 -16.168 1.00 96.25 259 GLY A O 1
ATOM 2117 N N . PHE A 1 260 ? 17.080 -2.380 -16.180 1.00 98.06 260 PHE A N 1
ATOM 2118 C CA . PHE A 1 260 ? 17.418 -2.596 -14.783 1.00 98.06 260 PHE A CA 1
ATOM 2119 C C . PHE A 1 260 ? 18.224 -3.881 -14.624 1.00 98.06 260 PHE A C 1
ATOM 2121 O O . PHE A 1 260 ? 17.905 -4.903 -15.234 1.00 98.06 260 PHE A O 1
ATOM 2128 N N . TYR A 1 261 ? 19.274 -3.819 -13.807 1.00 97.75 261 TYR A N 1
ATOM 2129 C CA . TYR A 1 261 ? 20.029 -5.001 -13.413 1.00 97.75 261 TYR A CA 1
ATOM 2130 C C . TYR A 1 261 ? 19.270 -5.743 -12.321 1.00 97.75 261 TYR A C 1
ATOM 2132 O O . TYR A 1 261 ? 18.928 -5.136 -11.295 1.00 97.75 261 TYR A O 1
ATOM 2140 N N . GLY A 1 262 ? 19.040 -7.033 -12.542 1.00 97.38 262 GLY A N 1
ATOM 2141 C CA . GLY A 1 262 ? 18.553 -7.933 -11.509 1.00 97.38 262 GLY A CA 1
ATOM 2142 C C . GLY A 1 262 ? 19.629 -8.133 -10.443 1.00 97.38 262 GLY A C 1
ATOM 2143 O O . GLY A 1 262 ? 20.828 -8.153 -10.732 1.00 97.38 262 GLY A O 1
ATOM 2144 N N . VAL A 1 263 ? 19.220 -8.200 -9.180 1.00 92.12 263 VAL A N 1
ATOM 2145 C CA . VAL A 1 263 ? 20.157 -8.179 -8.048 1.00 92.12 263 VAL A CA 1
ATOM 2146 C C . VAL A 1 263 ? 20.423 -9.592 -7.530 1.00 92.12 263 VAL A C 1
ATOM 2148 O O . VAL A 1 263 ? 19.534 -10.444 -7.492 1.00 92.12 263 VAL A O 1
ATOM 2151 N N . ASP A 1 264 ? 21.682 -9.842 -7.161 1.00 84.00 264 ASP A N 1
ATOM 2152 C CA . ASP A 1 264 ? 22.182 -11.078 -6.540 1.00 84.00 264 ASP A CA 1
ATOM 2153 C C . ASP A 1 264 ? 21.908 -12.372 -7.327 1.00 84.00 264 ASP A C 1
ATOM 2155 O O . ASP A 1 264 ? 21.862 -13.460 -6.754 1.00 84.00 264 ASP A O 1
ATOM 2159 N N . GLY A 1 265 ? 21.698 -12.271 -8.645 1.00 82.88 265 GLY A N 1
ATOM 2160 C CA . GLY A 1 265 ? 21.372 -13.414 -9.507 1.00 82.88 265 GLY A CA 1
ATOM 2161 C C . GLY A 1 265 ? 20.027 -14.082 -9.192 1.00 82.88 265 GLY A C 1
ATOM 2162 O O . GLY A 1 265 ? 19.736 -15.142 -9.741 1.00 82.88 265 GLY A O 1
ATOM 2163 N N . LYS A 1 266 ? 19.216 -13.482 -8.308 1.00 88.81 266 LYS A N 1
ATOM 2164 C CA . LYS A 1 266 ? 17.862 -13.944 -7.961 1.00 88.81 266 LYS A CA 1
ATOM 2165 C C . LYS A 1 266 ? 16.813 -13.458 -8.958 1.00 88.81 266 LYS A C 1
ATOM 2167 O O . LYS A 1 266 ? 15.779 -14.104 -9.099 1.00 88.81 266 LYS A O 1
ATOM 2172 N N . PHE A 1 267 ? 17.090 -12.328 -9.602 1.00 96.62 267 PHE A N 1
ATOM 2173 C CA . PHE A 1 267 ? 16.224 -11.691 -10.583 1.00 96.62 267 PHE A CA 1
ATOM 2174 C C . PHE A 1 267 ? 16.964 -11.539 -11.903 1.00 96.62 267 PHE A C 1
ATOM 2176 O O . PHE A 1 267 ? 18.163 -11.243 -11.921 1.00 96.62 267 PHE A O 1
ATOM 2183 N N . SER A 1 268 ? 16.246 -11.729 -13.001 1.00 97.69 268 SER A N 1
ATOM 2184 C CA . SER A 1 268 ? 16.769 -11.543 -14.349 1.00 97.69 268 SER A CA 1
ATOM 2185 C C . SER A 1 268 ? 16.913 -10.058 -14.681 1.00 97.69 268 SER A C 1
ATOM 2187 O O . SER A 1 268 ? 16.067 -9.249 -14.304 1.00 97.69 268 SER A O 1
ATOM 2189 N N . ASP A 1 269 ? 17.960 -9.693 -15.425 1.00 97.88 269 ASP A N 1
ATOM 2190 C CA . ASP A 1 269 ? 18.073 -8.360 -16.025 1.00 97.88 269 ASP A CA 1
ATOM 2191 C C . ASP A 1 269 ? 16.873 -8.080 -16.934 1.00 97.88 269 ASP A C 1
ATOM 2193 O O . ASP A 1 269 ? 16.485 -8.919 -17.749 1.00 97.88 269 ASP A O 1
ATOM 2197 N N . ILE A 1 270 ? 16.342 -6.863 -16.855 1.00 98.00 270 ILE A N 1
ATOM 2198 C CA . ILE A 1 270 ? 15.216 -6.427 -17.680 1.00 98.00 270 ILE A CA 1
ATOM 2199 C C . ILE A 1 270 ? 15.590 -5.212 -18.515 1.00 98.00 270 ILE A C 1
ATOM 2201 O O . ILE A 1 270 ? 16.390 -4.362 -18.110 1.00 98.00 270 ILE A O 1
ATOM 2205 N N . ARG A 1 271 ? 15.012 -5.117 -19.708 1.00 97.06 271 ARG A N 1
ATOM 2206 C CA . ARG A 1 271 ? 15.280 -4.033 -20.653 1.00 97.06 271 ARG A CA 1
ATOM 2207 C C . ARG A 1 271 ? 14.028 -3.219 -20.897 1.00 97.06 271 ARG A C 1
ATOM 2209 O O . ARG A 1 271 ? 12.922 -3.753 -20.986 1.00 97.06 271 ARG A O 1
ATOM 2216 N N . ILE A 1 272 ? 14.239 -1.927 -21.088 1.00 95.00 272 ILE A N 1
ATOM 2217 C CA . ILE A 1 272 ? 13.193 -1.042 -21.579 1.00 95.00 272 ILE A CA 1
ATOM 2218 C C . ILE A 1 272 ? 12.901 -1.374 -23.046 1.00 95.00 272 ILE A C 1
ATOM 2220 O O . ILE A 1 272 ? 13.791 -1.716 -23.835 1.00 95.00 272 ILE A O 1
ATOM 2224 N N . ASP A 1 273 ? 11.623 -1.326 -23.398 1.00 93.88 273 ASP A N 1
ATOM 2225 C CA . ASP A 1 273 ? 11.145 -1.495 -24.756 1.00 93.88 273 ASP A CA 1
ATOM 2226 C C . ASP A 1 273 ? 11.333 -0.194 -25.533 1.00 93.88 273 ASP A C 1
ATOM 2228 O O . ASP A 1 273 ? 10.561 0.760 -25.423 1.00 93.88 273 ASP A O 1
ATOM 2232 N N . SER A 1 274 ? 12.375 -0.190 -26.359 1.00 88.44 274 SER A N 1
ATOM 2233 C CA . SER 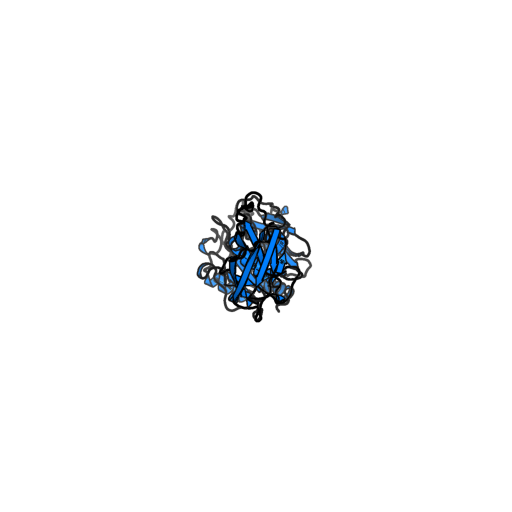A 1 274 ? 12.722 0.924 -27.229 1.00 88.44 274 SER A CA 1
ATOM 2234 C C . SER A 1 274 ? 11.575 1.379 -28.124 1.00 88.44 274 SER A C 1
ATOM 2236 O O . SER A 1 274 ? 11.496 2.550 -28.466 1.00 88.44 274 SER A O 1
ATOM 2238 N N . LEU A 1 275 ? 10.696 0.460 -28.532 1.00 89.12 275 LEU A N 1
ATOM 2239 C CA . LEU A 1 275 ? 9.617 0.757 -29.474 1.00 89.12 275 LEU A CA 1
ATOM 2240 C C . LEU A 1 275 ? 8.483 1.552 -28.820 1.00 89.12 275 LEU A C 1
ATOM 2242 O O . LEU A 1 275 ? 7.712 2.206 -29.518 1.00 89.12 275 LEU A O 1
ATOM 2246 N N . LYS A 1 276 ? 8.403 1.533 -27.484 1.00 90.88 276 LYS A N 1
ATOM 2247 C CA . LYS A 1 276 ? 7.461 2.346 -26.704 1.00 90.88 276 LYS A CA 1
ATOM 2248 C C . LYS A 1 276 ? 8.001 3.756 -26.433 1.00 90.88 276 LYS A C 1
ATOM 2250 O O . LYS A 1 276 ? 7.247 4.611 -25.974 1.00 90.88 276 LYS A O 1
ATOM 2255 N N . LEU A 1 277 ? 9.273 4.011 -26.759 1.00 85.12 277 LEU A N 1
ATOM 2256 C CA . LEU A 1 277 ? 9.974 5.289 -26.611 1.00 85.12 277 LEU A CA 1
ATOM 2257 C C . LEU A 1 277 ? 10.357 5.837 -27.995 1.00 85.12 277 LEU A C 1
ATOM 2259 O O . LEU A 1 277 ? 11.501 5.720 -28.428 1.00 85.12 277 LEU A O 1
ATOM 2263 N N . ILE A 1 278 ? 9.373 6.391 -28.708 1.00 73.50 278 ILE A N 1
ATOM 2264 C CA . ILE A 1 278 ? 9.528 6.833 -30.104 1.00 73.50 278 ILE A CA 1
ATOM 2265 C C . ILE A 1 278 ? 10.474 8.046 -30.190 1.00 73.50 278 ILE A C 1
ATOM 2267 O O . ILE A 1 278 ? 11.502 7.968 -30.853 1.00 73.50 278 ILE A O 1
ATOM 2271 N N . ASP A 1 279 ? 10.155 9.122 -29.464 1.00 66.25 279 ASP A N 1
ATOM 2272 C CA . ASP A 1 279 ? 10.916 10.383 -29.386 1.00 66.25 279 ASP A CA 1
ATOM 2273 C C . ASP A 1 279 ? 11.223 10.791 -27.927 1.00 66.25 279 ASP A C 1
ATOM 2275 O O . ASP A 1 279 ? 11.605 11.931 -27.647 1.00 66.25 279 ASP A O 1
ATOM 2279 N N . PHE A 1 280 ? 11.005 9.881 -26.973 1.00 65.12 280 PHE A N 1
ATOM 2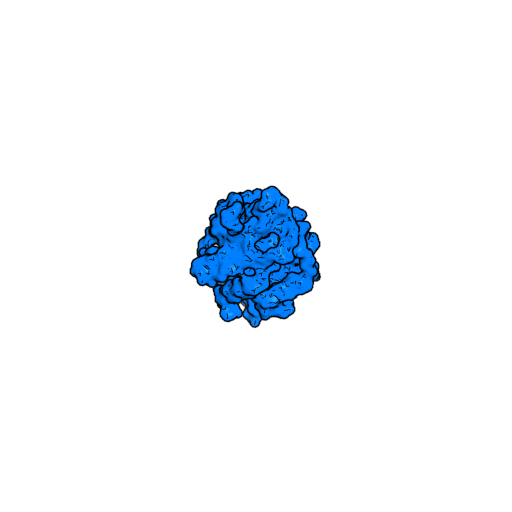280 C CA . PHE A 1 280 ? 11.166 10.138 -25.545 1.00 65.12 280 PHE A CA 1
ATOM 2281 C C . PHE A 1 280 ? 12.481 9.574 -24.998 1.00 65.12 280 PHE A C 1
ATOM 2283 O O . PHE A 1 280 ? 12.860 8.454 -25.353 1.00 65.12 280 PHE A O 1
ATOM 2290 N N . PRO A 1 281 ? 13.119 10.267 -24.045 1.00 56.66 281 PRO A N 1
ATOM 2291 C CA . PRO A 1 281 ? 12.977 11.671 -23.683 1.00 56.66 281 PRO A CA 1
ATOM 2292 C C . PRO A 1 281 ? 13.847 12.434 -24.666 1.00 56.66 281 PRO A C 1
ATOM 2294 O O . PRO A 1 281 ? 14.979 12.026 -24.903 1.00 56.66 281 PRO A O 1
ATOM 2297 N N . TYR A 1 282 ? 13.280 13.475 -25.273 1.00 53.72 282 TYR A N 1
ATOM 2298 C CA . TYR A 1 282 ? 13.929 14.443 -26.156 1.00 53.72 282 TYR A CA 1
ATOM 2299 C C . TYR A 1 282 ? 15.432 14.211 -26.323 1.00 53.72 282 TYR A C 1
ATOM 2301 O O . TYR A 1 282 ? 16.166 14.344 -25.344 1.00 53.72 282 TYR A O 1
ATOM 2309 N N . ILE A 1 283 ? 15.899 13.900 -27.538 1.00 52.88 283 ILE A N 1
ATOM 2310 C CA . ILE A 1 283 ? 17.337 13.857 -27.835 1.00 52.88 283 ILE A CA 1
ATOM 2311 C C . ILE A 1 283 ? 17.908 15.254 -27.544 1.00 52.88 283 ILE A C 1
ATOM 2313 O O . ILE A 1 283 ? 17.960 16.132 -28.405 1.00 52.88 283 ILE A O 1
ATOM 2317 N N . ILE A 1 284 ? 18.308 15.483 -26.300 1.00 48.06 284 ILE A N 1
ATOM 2318 C CA . ILE A 1 284 ? 18.888 16.714 -25.805 1.00 48.06 284 ILE A CA 1
ATOM 2319 C C . ILE A 1 284 ? 20.385 16.442 -25.868 1.00 48.06 284 ILE A C 1
ATOM 2321 O O . ILE A 1 284 ? 20.932 15.583 -25.182 1.00 48.06 284 ILE A O 1
ATOM 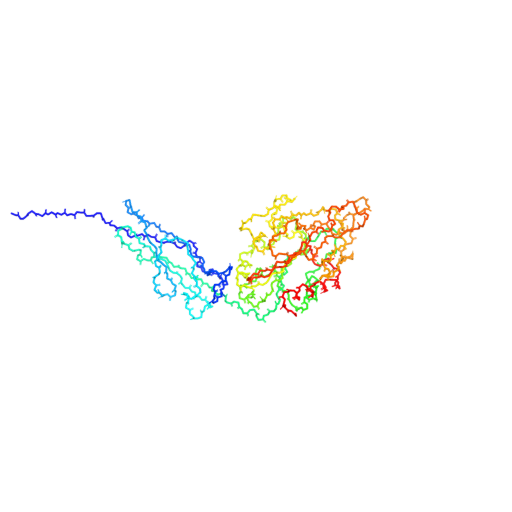2325 N N . HIS A 1 285 ? 21.044 17.118 -26.807 1.00 49.09 285 HIS A N 1
ATOM 2326 C CA . HIS A 1 285 ? 22.487 17.027 -27.044 1.00 49.09 285 HIS A CA 1
ATOM 2327 C C . HIS A 1 285 ? 23.029 15.673 -27.546 1.00 49.09 285 HIS A C 1
ATOM 2329 O O . HIS A 1 285 ? 24.235 15.468 -27.496 1.00 49.09 285 HIS A O 1
ATOM 2335 N N . GLY A 1 286 ? 22.198 14.777 -28.091 1.00 52.25 286 GLY A N 1
ATOM 2336 C CA . GLY A 1 286 ? 22.680 13.563 -28.775 1.00 52.25 286 GLY A CA 1
ATOM 2337 C C . GLY A 1 286 ? 23.102 12.403 -27.862 1.00 52.25 286 GLY A C 1
ATOM 2338 O O . GLY A 1 286 ? 23.714 11.459 -28.357 1.00 52.25 286 GLY A O 1
ATOM 2339 N N . TYR A 1 287 ? 22.779 12.456 -26.560 1.00 51.34 287 TYR A N 1
ATOM 2340 C CA . TYR A 1 287 ? 23.194 11.446 -25.569 1.00 51.34 287 TYR A CA 1
ATOM 2341 C C . TYR A 1 287 ? 22.062 10.866 -24.702 1.00 51.34 287 TYR A C 1
ATOM 2343 O O . TYR A 1 287 ? 22.312 9.894 -23.989 1.00 51.34 287 TYR A O 1
ATOM 2351 N N . SER A 1 288 ? 20.844 11.416 -24.743 1.00 57.09 288 SER A N 1
ATOM 2352 C CA . SER A 1 288 ? 19.710 10.926 -23.949 1.00 57.09 288 SER A CA 1
ATOM 2353 C C . SER A 1 288 ? 18.763 10.059 -24.779 1.00 57.09 288 SER A C 1
ATOM 2355 O O . SER A 1 288 ? 18.163 10.517 -25.751 1.00 57.09 288 SER A O 1
ATOM 2357 N N . TRP A 1 289 ? 18.659 8.784 -24.407 1.00 72.06 289 TRP A N 1
ATOM 2358 C CA . TRP A 1 289 ? 17.662 7.850 -24.921 1.00 72.06 289 TRP A CA 1
ATOM 2359 C C . TRP A 1 289 ? 17.350 6.827 -23.819 1.00 72.06 289 TRP A C 1
ATOM 2361 O O . TRP A 1 289 ? 18.257 6.126 -23.361 1.00 72.06 289 TRP A O 1
ATOM 2371 N N . GLY A 1 290 ? 16.095 6.768 -23.361 1.00 86.38 290 GLY A N 1
ATOM 2372 C CA . GLY A 1 290 ? 15.666 5.890 -22.263 1.00 86.38 290 GLY A CA 1
ATOM 2373 C C . GLY A 1 290 ? 14.797 6.578 -21.205 1.00 86.38 290 GLY A C 1
ATOM 2374 O O . GLY A 1 290 ? 14.714 7.791 -21.164 1.00 86.38 290 GLY A O 1
ATOM 2375 N N . LEU A 1 291 ? 14.134 5.843 -20.312 1.00 90.56 291 LEU A N 1
ATOM 2376 C CA . LEU A 1 291 ? 13.217 6.472 -19.349 1.00 90.56 291 LEU A CA 1
ATOM 2377 C C . LEU A 1 291 ? 13.930 7.463 -18.407 1.00 90.56 291 LEU A C 1
ATOM 2379 O O . LEU A 1 291 ? 15.027 7.204 -17.907 1.00 90.56 291 LEU A O 1
ATOM 2383 N N . GLY A 1 292 ? 13.273 8.592 -18.144 1.00 91.00 292 GLY A N 1
ATOM 2384 C CA . GLY A 1 292 ? 13.655 9.572 -17.125 1.00 91.00 292 GLY A CA 1
ATOM 2385 C C . GLY A 1 292 ? 12.714 9.532 -15.931 1.00 91.00 292 GLY A C 1
ATOM 2386 O O . GLY A 1 292 ? 11.692 8.848 -15.961 1.00 91.00 292 GLY A O 1
ATOM 2387 N N . GLN A 1 293 ? 13.051 10.278 -14.881 1.00 93.75 293 GLN A N 1
ATOM 2388 C CA . GLN A 1 293 ? 12.220 10.397 -13.677 1.00 93.75 293 GLN A CA 1
ATOM 2389 C C . GLN A 1 293 ? 11.866 9.038 -13.050 1.00 93.75 293 GLN A C 1
ATOM 2391 O O . GLN A 1 293 ? 10.737 8.773 -12.640 1.00 93.75 293 GLN A O 1
ATOM 2396 N N . ILE A 1 294 ? 12.860 8.155 -13.000 1.00 96.44 294 ILE A N 1
ATOM 2397 C CA . ILE A 1 294 ? 12.774 6.869 -12.315 1.00 96.44 294 ILE A CA 1
ATOM 2398 C C . ILE A 1 294 ? 13.024 7.104 -10.831 1.00 96.44 294 ILE A C 1
ATOM 2400 O O . ILE A 1 294 ? 13.980 7.792 -10.460 1.00 96.44 294 ILE A O 1
ATOM 2404 N N . ASN A 1 295 ? 12.191 6.524 -9.968 1.00 97.69 295 ASN A N 1
ATOM 2405 C CA . ASN A 1 295 ? 12.413 6.625 -8.535 1.00 97.69 295 ASN A CA 1
ATOM 2406 C C . ASN A 1 295 ? 13.588 5.732 -8.113 1.00 97.69 295 ASN A C 1
ATOM 2408 O O . ASN A 1 295 ? 13.646 4.541 -8.425 1.00 97.69 295 ASN A O 1
ATOM 2412 N N . LEU A 1 296 ? 14.521 6.330 -7.378 1.00 97.88 296 LEU A N 1
ATOM 2413 C CA . LEU A 1 296 ? 15.679 5.676 -6.789 1.00 97.88 296 LEU A CA 1
ATOM 2414 C C . LEU A 1 296 ? 15.443 5.514 -5.285 1.00 97.88 296 LEU A C 1
ATOM 2416 O O . LEU A 1 296 ? 15.242 6.498 -4.580 1.00 97.88 296 LEU A O 1
ATOM 2420 N N . ILE A 1 297 ? 15.523 4.294 -4.770 1.00 97.94 297 ILE A N 1
ATOM 2421 C CA . ILE A 1 297 ? 15.432 4.008 -3.335 1.00 97.94 297 ILE A CA 1
ATOM 2422 C C . ILE A 1 297 ? 16.847 4.123 -2.764 1.00 97.94 297 ILE A C 1
ATOM 2424 O O . ILE A 1 297 ? 17.677 3.226 -2.906 1.00 97.94 297 ILE A O 1
ATOM 2428 N N . THR A 1 298 ? 17.178 5.275 -2.184 1.00 97.00 298 THR A N 1
ATOM 2429 C CA . THR A 1 298 ? 18.549 5.557 -1.733 1.00 97.00 298 THR A CA 1
ATOM 2430 C C . THR A 1 298 ? 18.832 5.023 -0.340 1.00 97.00 298 THR A C 1
ATOM 2432 O O . THR A 1 298 ? 19.986 4.718 -0.044 1.00 97.00 298 THR A O 1
ATOM 2435 N N . GLN A 1 299 ? 17.798 4.885 0.491 1.00 97.75 299 GLN A N 1
ATOM 2436 C CA . GLN A 1 299 ? 17.894 4.253 1.800 1.00 97.75 299 GLN A CA 1
ATOM 2437 C C . GLN A 1 299 ? 16.654 3.378 2.037 1.00 97.75 299 GLN A C 1
ATOM 2439 O O . GLN A 1 299 ? 15.576 3.917 2.305 1.00 97.75 299 GLN A O 1
ATOM 2444 N N . PRO A 1 300 ? 16.773 2.047 1.907 1.00 97.31 300 PRO A N 1
ATOM 2445 C CA . PRO A 1 300 ? 15.693 1.138 2.259 1.00 97.31 300 PRO A CA 1
ATOM 2446 C C . PRO A 1 300 ? 15.599 0.956 3.784 1.00 97.31 300 PRO A C 1
ATOM 2448 O O . PRO A 1 300 ? 16.583 1.138 4.505 1.00 97.31 300 PRO A O 1
ATOM 2451 N N . GLY A 1 301 ? 14.411 0.607 4.267 1.00 96.19 301 GLY A N 1
ATOM 2452 C CA . GLY A 1 301 ? 14.143 0.230 5.653 1.00 96.19 301 GLY A CA 1
ATOM 2453 C C . GLY A 1 301 ? 14.575 -1.204 5.973 1.00 96.19 301 GLY A C 1
ATOM 2454 O O . GLY A 1 301 ? 15.050 -1.946 5.111 1.00 96.19 301 GLY A O 1
ATOM 2455 N N . GLY A 1 302 ? 14.416 -1.606 7.235 1.00 94.44 302 GLY A N 1
ATOM 2456 C CA . GLY A 1 302 ? 14.760 -2.958 7.689 1.00 94.44 302 GLY A CA 1
ATOM 2457 C C . GLY A 1 302 ? 13.914 -4.051 7.026 1.00 94.44 302 GLY A C 1
ATOM 2458 O O . GLY A 1 302 ? 12.790 -3.789 6.605 1.00 94.44 302 GLY A O 1
ATOM 2459 N N . PHE A 1 303 ? 14.453 -5.277 6.979 1.00 95.31 303 PHE A N 1
ATOM 2460 C CA . PHE A 1 303 ? 13.804 -6.475 6.410 1.00 95.31 303 PHE A CA 1
ATOM 2461 C C . PHE A 1 303 ? 13.460 -6.365 4.920 1.00 95.31 303 PHE A C 1
ATOM 2463 O O . PHE A 1 303 ? 12.454 -6.898 4.450 1.00 95.31 303 PHE A O 1
ATOM 2470 N N . THR A 1 304 ? 14.310 -5.670 4.168 1.00 96.50 304 THR A N 1
ATOM 2471 C CA . THR A 1 304 ? 14.122 -5.478 2.735 1.00 96.50 304 THR A CA 1
ATOM 2472 C C . THR A 1 304 ? 15.288 -6.020 1.919 1.00 96.50 304 THR A C 1
ATOM 2474 O O . THR A 1 304 ? 16.444 -5.940 2.332 1.00 96.50 304 THR A O 1
ATOM 2477 N N . ASP A 1 305 ? 14.970 -6.518 0.727 1.00 95.56 305 ASP A N 1
ATOM 2478 C CA . ASP A 1 305 ? 15.930 -6.862 -0.315 1.00 95.56 305 ASP A CA 1
ATOM 2479 C C . ASP A 1 305 ? 15.773 -5.906 -1.497 1.00 95.56 305 ASP A C 1
ATOM 2481 O O . ASP A 1 305 ? 14.672 -5.675 -2.009 1.00 95.56 305 ASP A O 1
ATOM 2485 N N . LYS A 1 306 ? 16.897 -5.396 -1.997 1.00 96.31 306 LYS A N 1
ATOM 2486 C CA . LYS A 1 306 ? 16.943 -4.740 -3.304 1.00 96.31 306 LYS A CA 1
ATOM 2487 C C . LYS A 1 306 ? 16.746 -5.804 -4.388 1.00 96.31 306 LYS A C 1
ATOM 2489 O O . LYS A 1 306 ? 17.511 -6.760 -4.428 1.00 96.31 306 LYS A O 1
ATOM 2494 N N . ILE A 1 307 ? 15.787 -5.612 -5.293 1.00 97.50 307 ILE A N 1
ATOM 2495 C CA . ILE A 1 307 ? 15.497 -6.584 -6.370 1.00 97.50 307 ILE A CA 1
ATOM 2496 C C . ILE A 1 307 ? 15.945 -6.101 -7.753 1.00 97.50 307 ILE A C 1
ATOM 2498 O O . ILE A 1 307 ? 16.388 -6.901 -8.573 1.00 97.50 307 ILE A O 1
ATOM 2502 N N . TYR A 1 308 ? 15.931 -4.783 -7.975 1.00 98.44 308 TYR A N 1
ATOM 2503 C CA . TYR A 1 308 ? 16.361 -4.161 -9.226 1.00 98.44 308 TYR A CA 1
ATOM 2504 C C . TYR A 1 308 ? 17.199 -2.918 -8.976 1.00 98.44 308 TYR A C 1
ATOM 2506 O O . TYR A 1 308 ? 17.007 -2.191 -7.993 1.00 98.44 308 TYR A O 1
ATOM 2514 N N . SER A 1 309 ? 18.134 -2.665 -9.889 1.00 97.75 309 SER A N 1
ATOM 2515 C CA . SER A 1 309 ? 18.947 -1.456 -9.876 1.00 97.75 309 SER A CA 1
ATOM 2516 C C . SER A 1 309 ? 19.061 -0.795 -11.243 1.00 97.75 309 SER A C 1
ATOM 2518 O O . SER A 1 309 ? 19.020 -1.453 -12.278 1.00 97.75 309 SER A O 1
ATOM 2520 N N . TYR A 1 310 ? 19.196 0.526 -11.239 1.00 97.50 310 TYR A N 1
ATOM 2521 C CA . TYR A 1 310 ? 19.178 1.365 -12.430 1.00 97.50 310 TYR A CA 1
ATOM 2522 C C . TYR A 1 310 ? 20.305 1.028 -13.415 1.00 97.50 310 TYR A C 1
ATOM 2524 O O . TYR A 1 310 ? 21.479 0.942 -13.025 1.00 97.50 310 TYR A O 1
ATOM 2532 N N . LYS A 1 311 ? 19.956 0.919 -14.702 1.00 95.69 311 LYS A N 1
ATOM 2533 C CA . LYS A 1 311 ? 20.891 0.707 -15.811 1.00 95.69 311 LYS A CA 1
ATOM 2534 C C . LYS A 1 311 ? 20.722 1.781 -16.883 1.00 95.69 311 LYS A C 1
ATOM 2536 O O . LYS A 1 311 ? 19.628 2.001 -17.395 1.00 95.69 311 LYS A O 1
ATOM 2541 N N . ASN A 1 312 ? 21.839 2.386 -17.267 1.00 92.75 312 ASN A N 1
ATOM 2542 C CA . ASN A 1 312 ? 21.975 3.272 -18.421 1.00 92.75 312 ASN A CA 1
ATOM 2543 C C . ASN A 1 312 ? 23.145 2.813 -19.306 1.00 92.75 312 ASN A C 1
ATOM 2545 O O . ASN A 1 312 ? 23.841 1.849 -18.978 1.00 92.75 312 ASN A O 1
ATOM 2549 N N . SER A 1 313 ? 23.337 3.484 -20.445 1.00 89.12 313 SER A N 1
ATOM 2550 C CA . SER A 1 313 ? 24.471 3.226 -21.343 1.00 89.12 313 SER A CA 1
ATOM 2551 C C . SER A 1 313 ? 25.807 3.506 -20.649 1.00 89.12 313 SER A C 1
ATOM 2553 O O . SER A 1 313 ? 25.925 4.474 -19.895 1.00 89.12 313 SER A O 1
ATOM 2555 N N . ASP A 1 314 ? 26.849 2.740 -20.982 1.00 87.38 314 ASP A N 1
ATOM 2556 C CA . ASP A 1 314 ? 28.214 2.982 -20.500 1.00 87.38 314 ASP A CA 1
ATOM 2557 C C . ASP A 1 314 ? 28.727 4.379 -20.872 1.00 87.38 314 ASP A C 1
ATOM 2559 O O . ASP A 1 314 ? 29.460 4.995 -20.094 1.00 87.38 314 ASP A O 1
ATOM 2563 N N . SER A 1 315 ? 28.276 4.910 -22.013 1.00 86.00 315 SER A N 1
ATOM 2564 C CA . SER A 1 315 ? 28.590 6.258 -22.496 1.00 86.00 315 SER A CA 1
ATOM 2565 C C . SER A 1 315 ? 27.779 7.373 -21.826 1.00 86.00 315 SER A C 1
ATOM 2567 O O . SER A 1 315 ? 28.028 8.543 -22.106 1.00 86.00 315 SER A O 1
ATOM 2569 N N . SER A 1 316 ? 26.791 7.043 -20.987 1.00 86.88 316 SER A N 1
ATOM 2570 C CA . SER A 1 316 ? 25.947 8.051 -20.344 1.00 86.88 316 SER A CA 1
ATOM 2571 C C . SER A 1 316 ? 26.743 8.896 -19.338 1.00 86.88 316 SER A C 1
ATOM 2573 O O . SER A 1 316 ? 27.492 8.329 -18.532 1.00 86.88 316 SER A O 1
ATOM 2575 N N . PRO A 1 317 ? 26.536 10.227 -19.299 1.00 86.44 317 PRO A N 1
ATOM 2576 C CA . PRO A 1 317 ? 27.120 11.086 -18.274 1.00 86.44 317 PRO A CA 1
ATOM 2577 C C . PRO A 1 317 ? 26.515 10.860 -16.876 1.00 86.44 317 PRO A C 1
ATOM 2579 O O . PRO A 1 317 ? 27.146 11.216 -15.880 1.00 86.44 317 PRO A O 1
ATOM 2582 N N . TYR A 1 318 ? 25.336 10.239 -16.759 1.00 89.19 318 TYR A N 1
ATOM 2583 C CA . TYR A 1 318 ? 24.642 10.019 -15.484 1.00 89.19 318 TYR A CA 1
ATOM 2584 C C . TYR A 1 318 ? 25.149 8.765 -14.746 1.00 89.19 318 TYR A C 1
ATOM 2586 O O . TYR A 1 318 ? 24.399 7.865 -14.360 1.00 89.19 318 TYR A O 1
ATOM 2594 N N . THR A 1 319 ? 26.464 8.679 -14.540 1.00 90.81 319 THR A N 1
ATOM 2595 C CA . THR A 1 319 ? 27.126 7.525 -13.900 1.00 90.81 319 THR A CA 1
ATOM 2596 C C . THR A 1 319 ? 26.689 7.306 -12.450 1.00 90.81 319 THR A C 1
ATOM 2598 O O . THR A 1 319 ? 26.709 6.177 -11.966 1.00 90.81 319 THR A O 1
ATOM 2601 N N . THR A 1 320 ? 26.241 8.358 -11.762 1.00 92.31 320 THR A N 1
ATOM 2602 C CA . THR A 1 320 ? 25.836 8.332 -10.346 1.00 92.31 320 THR A CA 1
ATOM 2603 C C . THR A 1 320 ? 24.529 7.578 -10.086 1.00 92.31 320 THR A C 1
ATOM 2605 O O . THR A 1 320 ? 24.280 7.173 -8.943 1.00 92.31 320 THR A O 1
ATOM 2608 N N . TYR A 1 321 ? 23.706 7.375 -11.122 1.00 94.00 321 TYR A N 1
ATOM 2609 C CA . TYR A 1 321 ? 22.473 6.592 -11.038 1.00 94.00 321 TYR A CA 1
ATOM 2610 C C . TYR A 1 321 ? 22.728 5.087 -11.158 1.00 94.00 321 TYR A C 1
ATOM 2612 O O . TYR A 1 321 ? 21.969 4.306 -10.593 1.00 94.00 321 TYR A O 1
ATOM 2620 N N . ARG A 1 322 ? 23.805 4.659 -11.834 1.00 93.25 322 ARG A N 1
ATOM 2621 C CA . ARG A 1 322 ? 24.102 3.236 -12.083 1.00 93.25 322 ARG A CA 1
ATOM 2622 C C . ARG A 1 322 ? 24.127 2.429 -10.787 1.00 93.25 322 ARG A C 1
ATOM 2624 O O . ARG A 1 322 ? 24.789 2.802 -9.822 1.00 93.25 322 ARG A O 1
ATOM 2631 N N . GLY A 1 323 ? 23.406 1.309 -10.769 1.00 93.38 323 GLY A N 1
ATOM 2632 C CA . GLY A 1 323 ? 23.389 0.386 -9.631 1.00 93.38 323 GLY A CA 1
ATOM 2633 C C . GLY A 1 323 ? 22.608 0.876 -8.401 1.00 93.38 323 GLY A C 1
ATOM 2634 O O . GLY A 1 323 ? 22.484 0.127 -7.424 1.00 93.38 323 GLY A O 1
ATOM 2635 N N . ARG A 1 324 ? 22.036 2.091 -8.435 1.00 96.19 324 ARG A N 1
ATOM 2636 C CA . ARG A 1 324 ? 21.096 2.569 -7.407 1.00 96.19 324 ARG A CA 1
ATOM 2637 C C . ARG A 1 324 ? 19.824 1.732 -7.443 1.00 96.19 324 ARG A C 1
ATOM 2639 O O . ARG A 1 324 ? 19.377 1.346 -8.518 1.00 96.19 324 ARG A O 1
ATOM 2646 N N . ALA A 1 325 ? 19.263 1.434 -6.274 1.00 97.50 325 ALA A N 1
ATOM 2647 C CA . ALA A 1 325 ? 18.061 0.617 -6.177 1.00 97.50 325 ALA A CA 1
ATOM 2648 C C . ALA A 1 325 ? 16.872 1.317 -6.838 1.00 97.50 325 ALA A C 1
ATOM 2650 O O . ALA A 1 325 ? 16.647 2.503 -6.614 1.00 97.50 325 ALA A O 1
ATOM 2651 N N . THR A 1 326 ? 16.108 0.563 -7.615 1.00 97.81 326 THR A N 1
ATOM 2652 C CA . THR A 1 326 ? 14.846 0.998 -8.230 1.00 97.81 326 THR A CA 1
ATOM 2653 C C . THR A 1 326 ? 13.717 0.022 -7.931 1.00 97.81 326 THR A C 1
ATOM 2655 O O . THR A 1 326 ? 12.568 0.314 -8.238 1.00 97.81 326 THR A O 1
ATOM 2658 N N . GLY A 1 327 ? 14.027 -1.126 -7.325 1.00 97.81 327 GLY A N 1
ATOM 2659 C CA . GLY A 1 327 ? 13.047 -2.096 -6.867 1.00 97.81 327 GLY A CA 1
ATOM 2660 C C . GLY A 1 327 ? 13.403 -2.637 -5.488 1.00 97.81 327 GLY A C 1
ATOM 2661 O O . GLY A 1 327 ? 14.578 -2.898 -5.210 1.00 97.81 327 GLY A O 1
ATOM 2662 N N . LEU A 1 328 ? 12.386 -2.836 -4.654 1.00 97.38 328 LEU A N 1
ATOM 2663 C CA . LEU A 1 328 ? 12.498 -3.319 -3.281 1.00 97.38 328 LEU A CA 1
ATOM 2664 C C . LEU A 1 328 ? 11.461 -4.412 -3.003 1.00 97.38 328 LEU A C 1
ATOM 2666 O O . LEU A 1 328 ? 10.322 -4.323 -3.460 1.00 97.38 328 LEU A O 1
ATOM 2670 N N . ARG A 1 329 ? 11.849 -5.413 -2.216 1.00 97.25 329 ARG A N 1
ATOM 2671 C CA . ARG A 1 329 ? 10.971 -6.424 -1.620 1.00 97.25 329 ARG A CA 1
ATOM 2672 C C . ARG A 1 329 ? 11.070 -6.303 -0.104 1.00 97.25 329 ARG A C 1
ATOM 2674 O O . ARG A 1 329 ? 12.162 -6.440 0.429 1.00 97.25 329 ARG A O 1
ATOM 2681 N N . TYR A 1 330 ? 9.955 -6.074 0.577 1.00 97.50 330 TYR A N 1
ATOM 2682 C CA . TYR A 1 330 ? 9.860 -6.067 2.038 1.00 97.50 330 TYR A CA 1
ATOM 2683 C C . TYR A 1 330 ? 9.227 -7.361 2.541 1.00 97.50 330 TYR A C 1
ATOM 2685 O O . TYR A 1 330 ? 8.100 -7.645 2.141 1.00 97.50 330 TYR A O 1
ATOM 2693 N N . TYR A 1 331 ? 9.915 -8.095 3.418 1.00 94.44 331 TYR A N 1
ATOM 2694 C CA . TYR A 1 331 ? 9.414 -9.320 4.047 1.00 94.44 331 TYR A CA 1
ATOM 2695 C C . TYR A 1 331 ? 8.903 -9.019 5.456 1.00 94.44 331 TYR A C 1
ATOM 2697 O O . TYR A 1 331 ? 9.696 -8.876 6.392 1.00 94.44 331 TYR A O 1
ATOM 2705 N N . GLY A 1 332 ? 7.587 -8.911 5.606 1.00 91.81 332 GLY A N 1
ATOM 2706 C CA . GLY A 1 332 ? 6.962 -8.656 6.898 1.00 91.81 332 GLY A CA 1
ATOM 2707 C C . GLY A 1 332 ? 6.495 -9.918 7.604 1.00 91.81 332 GLY A C 1
ATOM 2708 O O . GLY A 1 332 ? 6.413 -11.002 7.027 1.00 91.81 332 GLY A O 1
ATOM 2709 N N . SER A 1 333 ? 6.181 -9.764 8.890 1.00 89.81 333 SER A N 1
ATOM 2710 C CA . SER A 1 333 ? 5.590 -10.831 9.701 1.00 89.81 333 SER A CA 1
ATOM 2711 C C . SER A 1 333 ? 4.111 -11.051 9.387 1.00 89.81 333 SER A C 1
ATOM 2713 O O . SER A 1 333 ? 3.637 -12.181 9.457 1.00 89.81 333 SER A O 1
ATOM 2715 N N . SER A 1 334 ? 3.393 -9.984 9.020 1.00 92.00 334 SER A N 1
ATOM 2716 C CA . SER A 1 334 ? 1.974 -10.045 8.644 1.00 92.00 334 SER A CA 1
ATOM 2717 C C . SER A 1 334 ? 1.769 -9.913 7.136 1.00 92.00 334 SER A C 1
ATOM 2719 O O . SER A 1 334 ? 1.046 -10.715 6.553 1.00 92.00 334 SER A O 1
ATOM 2721 N N . PHE A 1 335 ? 2.448 -8.968 6.480 1.00 96.31 335 PHE A N 1
ATOM 2722 C CA . PHE A 1 335 ? 2.311 -8.736 5.042 1.00 96.31 335 PHE A CA 1
ATOM 2723 C C . PHE A 1 335 ? 3.642 -8.708 4.300 1.00 96.31 335 PHE A C 1
ATOM 2725 O O . PHE A 1 335 ? 4.716 -8.584 4.875 1.00 96.31 335 PHE A O 1
ATOM 2732 N N . ASP A 1 336 ? 3.538 -8.775 2.979 1.00 97.50 336 ASP A N 1
ATOM 2733 C CA . ASP A 1 336 ? 4.649 -8.659 2.051 1.00 97.50 336 ASP A CA 1
ATOM 2734 C C . ASP A 1 336 ? 4.401 -7.497 1.091 1.00 97.50 336 ASP A C 1
ATOM 2736 O O . ASP A 1 336 ? 3.282 -7.342 0.592 1.00 97.50 336 ASP A O 1
ATOM 2740 N N . ALA A 1 337 ? 5.445 -6.726 0.776 1.00 98.19 337 ALA A N 1
ATOM 2741 C CA . ALA A 1 337 ? 5.355 -5.660 -0.219 1.00 98.19 337 ALA A CA 1
ATOM 2742 C C . ALA A 1 337 ? 6.461 -5.747 -1.280 1.00 98.19 337 ALA A C 1
ATOM 2744 O O . ALA A 1 337 ? 7.608 -6.094 -0.991 1.00 98.19 337 ALA A O 1
ATOM 2745 N N . VAL A 1 338 ? 6.112 -5.407 -2.519 1.00 98.56 338 VAL A N 1
ATOM 2746 C CA . VAL A 1 338 ? 7.029 -5.204 -3.645 1.00 98.56 338 VAL A CA 1
ATOM 2747 C C . VAL A 1 338 ? 6.809 -3.809 -4.197 1.00 98.56 338 VAL A C 1
ATOM 2749 O O . VAL A 1 338 ? 5.676 -3.419 -4.466 1.00 98.56 338 VAL A O 1
ATOM 2752 N N . ILE A 1 339 ? 7.891 -3.066 -4.389 1.00 98.38 339 ILE A N 1
ATOM 2753 C CA . ILE A 1 339 ? 7.853 -1.707 -4.916 1.00 98.38 339 ILE A CA 1
ATOM 2754 C C . ILE A 1 339 ? 8.811 -1.623 -6.089 1.00 98.38 339 ILE A C 1
ATOM 2756 O O . ILE A 1 339 ? 10.002 -1.880 -5.927 1.00 98.38 339 ILE A O 1
ATOM 2760 N N . LEU A 1 340 ? 8.303 -1.217 -7.248 1.00 98.50 340 LEU A N 1
ATOM 2761 C CA . LEU A 1 340 ? 9.087 -0.870 -8.424 1.00 98.50 340 LEU A CA 1
ATOM 2762 C C . LEU A 1 340 ? 8.930 0.628 -8.696 1.00 98.50 340 LEU A C 1
ATOM 2764 O O . LEU A 1 340 ? 7.846 1.116 -9.000 1.00 98.50 340 LEU A O 1
ATOM 2768 N N . GLY A 1 341 ? 10.031 1.367 -8.610 1.00 97.31 341 GLY A N 1
ATOM 2769 C CA . GLY A 1 341 ? 10.110 2.806 -8.874 1.00 97.31 341 GLY A CA 1
ATOM 2770 C C . GLY A 1 341 ? 10.076 3.180 -10.358 1.00 97.31 341 GLY A C 1
ATOM 2771 O O . GLY A 1 341 ? 10.545 4.257 -10.727 1.00 97.31 341 GLY A O 1
ATOM 2772 N N . PHE A 1 342 ? 9.601 2.275 -11.211 1.00 97.56 342 PHE A N 1
ATOM 2773 C CA . PHE A 1 342 ? 9.537 2.419 -12.659 1.00 97.56 342 PHE A CA 1
ATOM 2774 C C . PHE A 1 342 ? 8.233 1.820 -13.207 1.00 97.56 342 PHE A C 1
ATOM 2776 O O . PHE A 1 342 ? 7.680 0.909 -12.577 1.00 97.56 342 PHE A O 1
ATOM 2783 N N . PRO A 1 343 ? 7.757 2.307 -14.368 1.00 96.88 343 PRO A N 1
ATOM 2784 C CA . PRO A 1 343 ? 6.528 1.830 -14.996 1.00 96.88 343 PRO A CA 1
ATOM 2785 C C . PRO A 1 343 ? 6.745 0.523 -15.777 1.00 96.88 343 PRO A C 1
ATOM 2787 O O . PRO A 1 343 ? 7.665 0.421 -16.597 1.00 96.88 343 PRO A O 1
ATOM 2790 N N . LEU A 1 344 ? 5.907 -0.489 -15.539 1.00 97.31 344 LEU A N 1
ATOM 2791 C CA . LEU A 1 344 ? 6.077 -1.827 -16.126 1.00 97.31 344 LEU A CA 1
ATOM 2792 C C . LEU A 1 344 ? 5.702 -1.869 -17.602 1.00 97.31 344 LEU A C 1
ATOM 2794 O O . LEU A 1 344 ? 6.349 -2.605 -18.352 1.00 97.31 344 LEU A O 1
ATOM 2798 N N . PHE A 1 345 ? 4.710 -1.086 -18.041 1.00 96.88 345 PHE A N 1
ATOM 2799 C CA . PHE A 1 345 ? 4.301 -1.053 -19.445 1.00 96.88 345 PHE A CA 1
ATOM 2800 C C . PHE A 1 345 ? 5.466 -0.745 -20.386 1.00 96.88 345 PHE A C 1
ATOM 2802 O O . PHE A 1 345 ? 5.467 -1.214 -21.518 1.00 96.88 345 PHE A O 1
ATOM 2809 N N . PHE A 1 346 ? 6.502 -0.035 -19.941 1.00 95.62 346 PHE A N 1
ATOM 2810 C CA . PHE A 1 346 ? 7.667 0.296 -20.766 1.00 95.62 346 PHE A CA 1
ATOM 2811 C C . PHE A 1 346 ? 8.762 -0.770 -20.787 1.00 95.62 346 PHE A C 1
ATOM 2813 O O . PHE A 1 346 ? 9.770 -0.592 -21.468 1.00 95.62 346 PHE A O 1
ATOM 2820 N N . ILE A 1 347 ? 8.598 -1.883 -20.079 1.00 97.62 347 ILE A N 1
ATOM 2821 C CA . ILE A 1 347 ? 9.533 -3.009 -20.124 1.00 97.62 347 ILE A CA 1
ATOM 2822 C C . ILE A 1 347 ? 9.219 -3.885 -21.344 1.00 97.62 347 ILE A C 1
ATOM 2824 O O . ILE A 1 347 ? 8.064 -4.002 -21.779 1.00 97.62 347 ILE A O 1
ATOM 2828 N N . LYS A 1 348 ? 10.254 -4.507 -21.926 1.00 97.62 348 LYS A N 1
ATOM 2829 C CA . LYS A 1 348 ? 10.063 -5.533 -22.961 1.00 97.62 348 LYS A CA 1
ATOM 2830 C C . LYS A 1 348 ? 9.178 -6.641 -22.413 1.00 97.62 348 LYS A C 1
ATOM 2832 O O . LYS A 1 348 ? 9.403 -7.117 -21.305 1.00 97.62 348 LYS A O 1
ATOM 2837 N N . LYS A 1 349 ? 8.176 -7.056 -23.185 1.00 97.75 349 LYS A N 1
ATOM 2838 C CA . LYS A 1 349 ? 7.122 -7.953 -22.696 1.00 97.75 349 LYS A CA 1
ATOM 2839 C C . LYS A 1 349 ? 7.679 -9.263 -22.136 1.00 97.75 349 LYS A C 1
ATOM 2841 O O . LYS A 1 349 ? 7.241 -9.710 -21.086 1.00 97.75 349 LYS A O 1
ATOM 2846 N N . GLU A 1 350 ? 8.669 -9.852 -22.792 1.00 98.19 350 GLU A N 1
ATOM 2847 C CA . GLU A 1 350 ? 9.292 -11.115 -22.384 1.00 98.19 350 GLU A CA 1
ATOM 2848 C C . GLU A 1 350 ? 10.079 -10.962 -21.072 1.00 98.19 350 GLU A C 1
ATOM 2850 O O . GLU A 1 350 ? 10.003 -11.815 -20.184 1.00 98.19 350 GLU A O 1
ATOM 2855 N N . ASP A 1 351 ? 10.785 -9.838 -20.929 1.00 98.44 351 ASP A N 1
ATOM 2856 C CA . ASP A 1 351 ? 11.523 -9.483 -19.716 1.00 98.44 351 ASP A CA 1
ATOM 2857 C C . ASP A 1 351 ? 10.534 -9.204 -18.561 1.00 98.44 351 ASP A C 1
ATOM 2859 O O . ASP A 1 351 ? 10.751 -9.647 -17.434 1.00 98.44 351 ASP A O 1
ATOM 2863 N N . ALA A 1 352 ? 9.403 -8.545 -18.843 1.00 98.50 352 ALA A N 1
ATOM 2864 C CA . ALA A 1 352 ? 8.340 -8.274 -17.874 1.00 98.50 352 ALA A CA 1
ATOM 2865 C C . ALA A 1 352 ? 7.634 -9.553 -17.394 1.00 98.50 352 ALA A C 1
ATOM 2867 O O . ALA A 1 352 ? 7.403 -9.695 -16.195 1.00 98.50 352 ALA A O 1
ATOM 2868 N N . ILE A 1 353 ? 7.346 -10.504 -18.295 1.00 98.44 353 ILE A N 1
ATOM 2869 C CA . ILE A 1 353 ? 6.821 -11.833 -17.930 1.00 98.44 353 ILE A CA 1
ATOM 2870 C C . ILE A 1 353 ? 7.784 -12.526 -16.962 1.00 98.44 353 ILE A C 1
ATOM 2872 O O . ILE A 1 353 ? 7.356 -13.032 -15.927 1.00 98.44 353 ILE A O 1
ATOM 2876 N N . THR A 1 354 ? 9.079 -12.524 -17.286 1.00 98.00 354 THR A N 1
ATOM 2877 C CA . THR A 1 354 ? 10.110 -13.175 -16.465 1.00 98.00 354 THR A CA 1
ATOM 2878 C C . THR A 1 354 ? 10.198 -12.535 -15.080 1.00 98.00 354 THR A C 1
ATOM 2880 O O . THR A 1 354 ? 10.095 -13.234 -14.075 1.00 98.00 354 THR A O 1
ATOM 2883 N N . MET A 1 355 ? 10.289 -11.205 -15.018 1.00 98.06 355 MET A N 1
ATOM 2884 C CA . MET A 1 355 ? 10.311 -10.454 -13.760 1.00 98.06 355 MET A CA 1
ATOM 2885 C C . MET A 1 355 ? 9.075 -10.727 -12.899 1.00 98.06 355 MET A C 1
ATOM 2887 O O . MET A 1 355 ? 9.202 -10.989 -11.704 1.00 98.06 355 MET A O 1
ATOM 2891 N N . VAL A 1 356 ? 7.870 -10.652 -13.475 1.00 98.06 356 VAL A N 1
ATOM 2892 C CA . VAL A 1 356 ? 6.630 -10.877 -12.720 1.00 98.06 356 VAL A CA 1
ATOM 2893 C C . VAL A 1 356 ? 6.565 -12.317 -12.215 1.00 98.06 356 VAL A C 1
ATOM 2895 O O . VAL A 1 356 ? 6.210 -12.532 -11.058 1.00 98.06 356 VAL A O 1
ATOM 2898 N N . ASP A 1 357 ? 6.955 -13.300 -13.029 1.00 97.06 357 ASP A N 1
ATOM 2899 C CA . ASP A 1 357 ? 7.023 -14.704 -12.615 1.00 97.06 357 ASP A CA 1
ATOM 2900 C C . ASP A 1 357 ? 7.991 -14.901 -11.430 1.00 97.06 357 ASP A C 1
ATOM 2902 O O . ASP A 1 357 ? 7.634 -15.566 -10.452 1.00 97.06 357 ASP A O 1
ATOM 2906 N N . GLU A 1 358 ? 9.181 -14.294 -11.478 1.00 97.00 358 GLU A N 1
ATOM 2907 C CA . GLU A 1 358 ? 10.181 -14.340 -10.402 1.00 97.00 358 GLU A CA 1
ATOM 2908 C C . GLU A 1 358 ? 9.666 -13.672 -9.120 1.00 97.00 358 GLU A C 1
ATOM 2910 O O . GLU A 1 358 ? 9.699 -14.283 -8.050 1.00 97.00 358 GLU A O 1
ATOM 2915 N N . ILE A 1 359 ? 9.116 -12.457 -9.216 1.00 97.25 359 ILE A N 1
ATOM 2916 C CA . ILE A 1 359 ? 8.583 -11.715 -8.066 1.00 97.25 359 ILE A CA 1
ATOM 2917 C C . ILE A 1 359 ? 7.421 -12.472 -7.417 1.00 97.25 359 ILE A C 1
ATOM 2919 O O . ILE A 1 359 ? 7.425 -12.684 -6.204 1.00 97.25 359 ILE A O 1
ATOM 2923 N N . VAL A 1 360 ? 6.433 -12.907 -8.200 1.00 96.44 360 VAL A N 1
ATOM 2924 C CA . VAL A 1 360 ? 5.241 -13.610 -7.696 1.00 96.44 360 VAL A CA 1
ATOM 2925 C C . VAL A 1 360 ? 5.623 -14.936 -7.028 1.00 96.44 360 VAL A C 1
ATOM 2927 O O . VAL A 1 360 ? 4.999 -15.324 -6.037 1.00 96.44 360 VAL A O 1
ATOM 2930 N N . LYS A 1 361 ? 6.686 -15.600 -7.497 1.00 95.00 361 LYS A N 1
ATOM 2931 C CA . LYS A 1 361 ? 7.262 -16.771 -6.825 1.00 95.00 361 LYS A CA 1
ATOM 2932 C C . LYS A 1 361 ? 7.834 -16.420 -5.448 1.00 95.00 361 LYS A C 1
ATOM 2934 O O . LYS A 1 361 ? 7.599 -17.159 -4.500 1.00 95.00 361 LYS A O 1
ATOM 2939 N N . THR A 1 362 ? 8.508 -15.275 -5.292 1.00 94.25 362 THR A N 1
ATOM 2940 C CA . THR A 1 362 ? 8.987 -14.812 -3.966 1.00 94.25 362 THR A CA 1
ATOM 2941 C C . THR A 1 362 ? 7.863 -14.435 -2.992 1.00 94.25 362 THR A C 1
ATOM 2943 O O . THR A 1 362 ? 8.099 -14.308 -1.791 1.00 94.25 362 THR A O 1
ATOM 2946 N N . LEU A 1 363 ? 6.642 -14.244 -3.498 1.00 95.31 363 LEU A N 1
ATOM 2947 C CA . LEU A 1 363 ? 5.436 -13.985 -2.707 1.00 95.31 363 LEU A CA 1
ATOM 2948 C C . LEU A 1 363 ? 4.669 -15.275 -2.360 1.00 95.31 363 LEU A C 1
ATOM 2950 O O . LEU A 1 363 ? 3.608 -15.201 -1.744 1.00 95.31 363 LEU A O 1
ATOM 2954 N N . ASN A 1 364 ? 5.189 -16.451 -2.746 1.00 93.25 364 ASN A N 1
ATOM 2955 C CA . ASN A 1 364 ? 4.565 -17.768 -2.559 1.00 93.25 364 ASN A CA 1
ATOM 2956 C C . ASN A 1 364 ? 3.171 -17.900 -3.201 1.00 93.25 364 ASN A C 1
ATOM 2958 O O . ASN A 1 364 ? 2.302 -18.610 -2.700 1.00 93.25 364 ASN A O 1
ATOM 2962 N N . LEU A 1 365 ? 2.945 -17.219 -4.326 1.00 91.12 365 LEU A N 1
ATOM 2963 C CA . LEU A 1 365 ? 1.658 -17.237 -5.032 1.00 91.12 365 LEU A CA 1
ATOM 2964 C C . LEU A 1 365 ? 1.644 -18.209 -6.221 1.00 91.12 365 LEU A C 1
ATOM 2966 O O . LEU A 1 365 ? 0.593 -18.406 -6.848 1.00 91.12 365 LEU A O 1
ATOM 2970 N N . ARG A 1 366 ? 2.784 -18.822 -6.554 1.00 81.19 366 ARG A N 1
ATOM 2971 C CA . ARG A 1 366 ? 2.945 -19.764 -7.666 1.00 81.19 366 ARG A CA 1
ATOM 2972 C C . ARG A 1 366 ? 3.932 -20.873 -7.361 1.00 81.19 366 ARG A C 1
ATOM 2974 O O . ARG A 1 366 ? 4.929 -20.591 -6.663 1.00 81.19 366 ARG A O 1
#

Sequence (366 aa):
TPAEKIIYMPKTIPPKTEIVKPKTGQEYFAIDHISDWWEGIELVFSAKDFDEGGEVIEYAWSVDQTDWVWTKDTVVFIPPEKFSSPLSGTHVIRVISKDNTFLIDPIGDSVVVRFVVPTFDKKILIIDETNEINFPYGVMRPTDAQVDSFYADIFKIKESWDFYKKGMPPRDTLGKYQLIVWHADDLPFTQPHKLPENIEVIKDYLNVGGKFFMSGWRILKSFAWNDPFPLSFKDGTFVHDYLHIITVNETAIEGDCIGFYGVDGKFSDIRIDSLKLIDFPYIIHGYSWGLGQINLITQPGGFTDKIYSYKNSDSSPYTTYRGRATGLRYYGSSFDAVILGFPLFFIKKEDAITMVDEIVKTLNLR

Secondary structure (DSSP, 8-state):
-PPP-PPPPP-----EEEEEES-TT-EEE--SS-BTTB-SEEEEEEEE--STT--EEEEEEEETT---EEES-SEEEE-GGGSPSSSSEEEEEEEEEEETT--B-SS-EEEEEEEE-----EEEEEEE---GGGPPTTB----HHHHHHHHHHHHT-S--EEHHHH-SPPHHHHTTEEEEEEEE-S--SSS--SGGGGHHHHHHHHHTT-EEEEEETTTTGGGGTTSPSSEEPPTTSHHHHTT-EEEEEE--TT--EEEEEESTTTS--EEB-GGGBSS-S--STT---SB-S-EEEEEE-TTEEEEEEEEE-TT-S-GGGTT-EEEEEEE-SS-EEEEESS-GGGB-HHHHHHHHHHHHHHTT--

Foldseek 3Di:
DDDDDDDDDPDFDAKAKDWPDDAAAAEFEDDQFDDPLDQAGKTAMDIDGDDDVKDFQWKWKAKPPDDTDIDRDRIDHDHQVRYDPPSFFKMKMWMWTAMPVRHIDPPGDMHIYGYDHFPQQAAEAEEEQEDLVQADPQFDRDDPVLVQVLCCQLLVHDGYHYCVVPNDDDLNVLSNYQEYEYEYAGADDPAAGCCLVVVVSVSSCLSQQHEYEYAYQLNVCNNVVPDAPFDADDPPDCCCPVVQFGTKGWFDQLAFFQWKPFPPVLAHTWGFDQNRRRCPPPCDVPAGDHDGGQMFRQDGHPQKDQGIATDGDPPHPPPVRGRGGQWMWHDDPRYIYIYGSHHLVRIDSVSSSRRSVSVSVVVVSD

pLDDT: mean 93.23, std 9.32, range [48.06, 98.75]